Protein AF-0000000067828000 (afdb_homodimer)

Structure (mmCIF, N/CA/C/O backbone):
data_AF-0000000067828000-model_v1
#
loop_
_entity.id
_entity.type
_entity.pdbx_description
1 polymer 'Slr1383 protein'
#
loop_
_atom_site.group_PDB
_atom_site.id
_atom_site.type_symbol
_atom_site.label_atom_id
_atom_site.label_alt_id
_atom_site.label_comp_id
_atom_site.label_asym_id
_atom_site.label_entity_id
_atom_site.label_seq_id
_atom_site.pdbx_PDB_ins_code
_atom_site.Cartn_x
_atom_site.Cartn_y
_atom_site.Cartn_z
_atom_site.occupancy
_atom_site.B_iso_or_equiv
_atom_site.auth_seq_id
_atom_site.auth_comp_id
_atom_site.auth_asym_id
_atom_site.auth_atom_id
_atom_site.pdbx_PDB_model_num
ATOM 1 N N . MET A 1 1 ? -19.391 -8.352 -12.75 1 83.75 1 MET A N 1
ATOM 2 C CA . MET A 1 1 ? -18.266 -9.273 -12.727 1 83.75 1 MET A CA 1
ATOM 3 C C . MET A 1 1 ? -17.312 -8.945 -11.57 1 83.75 1 MET A C 1
ATOM 5 O O . MET A 1 1 ? -17.172 -7.785 -11.195 1 83.75 1 MET A O 1
ATOM 9 N N . LYS A 1 2 ? -16.719 -9.977 -10.867 1 94 2 LYS A N 1
ATOM 10 C CA . LYS A 1 2 ? -15.805 -9.758 -9.75 1 94 2 LYS A CA 1
ATOM 11 C C . LYS A 1 2 ? -14.484 -9.18 -10.234 1 94 2 LYS A C 1
ATOM 13 O O . LYS A 1 2 ? -14.008 -9.531 -11.312 1 94 2 LYS A O 1
ATOM 18 N N . SER A 1 3 ? -13.914 -8.336 -9.43 1 97.44 3 SER A N 1
ATOM 19 C CA . SER A 1 3 ? -12.539 -7.922 -9.703 1 97.44 3 SER A CA 1
ATOM 20 C C . SER A 1 3 ? -11.57 -9.086 -9.562 1 97.44 3 SER A C 1
ATOM 22 O O . SER A 1 3 ? -11.844 -10.039 -8.828 1 97.44 3 SER A O 1
ATOM 24 N N . THR A 1 4 ? -10.516 -9.008 -10.32 1 98.75 4 THR A N 1
ATOM 25 C CA . THR A 1 4 ? -9.562 -10.117 -10.367 1 98.75 4 THR A CA 1
ATOM 26 C C . THR A 1 4 ? -8.32 -9.789 -9.539 1 98.75 4 THR A C 1
ATOM 28 O O . THR A 1 4 ? -7.891 -8.641 -9.477 1 98.75 4 THR A O 1
ATOM 31 N N . VAL A 1 5 ? -7.797 -10.844 -8.883 1 98.88 5 VAL A N 1
ATOM 32 C CA . VAL A 1 5 ? -6.613 -10.664 -8.047 1 98.88 5 VAL A CA 1
ATOM 33 C C . VAL A 1 5 ? -5.555 -11.703 -8.422 1 98.88 5 VAL A C 1
ATOM 35 O O . VAL A 1 5 ? -5.836 -12.898 -8.453 1 98.88 5 VAL A O 1
ATOM 38 N N . TYR A 1 6 ? -4.352 -11.234 -8.797 1 98.94 6 TYR A N 1
ATOM 39 C CA . TYR A 1 6 ? -3.156 -12.07 -8.883 1 98.94 6 TYR A CA 1
ATOM 40 C C . TYR A 1 6 ? -2.541 -12.281 -7.504 1 98.94 6 TYR A C 1
ATOM 42 O O . TYR A 1 6 ? -2.066 -11.336 -6.871 1 98.94 6 TYR A O 1
ATOM 50 N N . ILE A 1 7 ? -2.518 -13.531 -7.039 1 98.94 7 ILE A N 1
ATOM 51 C CA . ILE A 1 7 ? -1.959 -13.859 -5.73 1 98.94 7 ILE A CA 1
ATOM 52 C C . ILE A 1 7 ? -0.465 -14.141 -5.863 1 98.94 7 ILE A C 1
ATOM 54 O O . ILE A 1 7 ? -0.069 -15.172 -6.418 1 98.94 7 ILE A O 1
ATOM 58 N N . GLU A 1 8 ? 0.346 -13.297 -5.352 1 98.81 8 GLU A N 1
ATOM 59 C CA . GLU A 1 8 ? 1.797 -13.445 -5.414 1 98.81 8 GLU A CA 1
ATOM 60 C C . GLU A 1 8 ? 2.316 -14.297 -4.262 1 98.81 8 GLU A C 1
ATOM 62 O O . GLU A 1 8 ? 1.662 -14.414 -3.225 1 98.81 8 GLU A O 1
ATOM 67 N N . THR A 1 9 ? 3.471 -14.844 -4.383 1 98.75 9 THR A N 1
ATOM 68 C CA . THR A 1 9 ? 4 -15.914 -3.549 1 98.75 9 THR A CA 1
ATOM 69 C C . THR A 1 9 ? 4.129 -15.461 -2.098 1 98.75 9 THR A C 1
ATOM 71 O O . THR A 1 9 ? 3.932 -16.25 -1.173 1 98.75 9 THR A O 1
ATOM 74 N N . SER A 1 10 ? 4.457 -14.219 -1.884 1 98.62 10 SER A N 1
ATOM 75 C CA . SER A 1 10 ? 4.672 -13.75 -0.519 1 98.62 10 SER A CA 1
ATOM 76 C C . SER A 1 10 ? 3.412 -13.906 0.326 1 98.62 10 SER A C 1
ATOM 78 O O . SER A 1 10 ? 3.49 -14.211 1.519 1 98.62 10 SER A O 1
ATOM 80 N N . VAL A 1 11 ? 2.244 -13.68 -0.226 1 98.88 11 VAL A N 1
ATOM 81 C CA . VAL A 1 11 ? 0.983 -13.828 0.491 1 98.88 11 VAL A CA 1
ATOM 82 C C . VAL A 1 11 ? 0.807 -15.281 0.922 1 98.88 11 VAL A C 1
ATOM 84 O O . VAL A 1 11 ? 0.486 -15.562 2.08 1 98.88 11 VAL A O 1
ATOM 87 N N . ILE A 1 12 ? 1.07 -16.234 0.023 1 98.88 12 ILE A N 1
ATOM 88 C CA . ILE A 1 12 ? 0.945 -17.656 0.279 1 98.88 12 ILE A CA 1
ATOM 89 C C . ILE A 1 12 ? 1.956 -18.078 1.342 1 98.88 12 ILE A C 1
ATOM 91 O O . ILE A 1 12 ? 1.649 -18.906 2.205 1 98.88 12 ILE A O 1
ATOM 95 N N . SER A 1 13 ? 3.178 -17.531 1.268 1 98.69 13 SER A N 1
ATOM 96 C CA . SER A 1 13 ? 4.215 -17.844 2.242 1 98.69 13 SER A CA 1
ATOM 97 C C . SER A 1 13 ? 3.785 -17.469 3.654 1 98.69 13 SER A C 1
ATOM 99 O O . SER A 1 13 ? 4.023 -18.203 4.605 1 98.69 13 SER A O 1
ATOM 101 N N . TYR A 1 14 ? 3.168 -16.312 3.797 1 98.81 14 TYR A N 1
ATOM 102 C CA . TYR A 1 14 ? 2.713 -15.906 5.121 1 98.81 14 TYR A CA 1
ATOM 103 C C . TYR A 1 14 ? 1.56 -16.781 5.598 1 98.81 14 TYR A C 1
ATOM 105 O O . TYR A 1 14 ? 1.435 -17.047 6.793 1 98.81 14 TYR A O 1
ATOM 113 N N . LEU A 1 15 ? 0.671 -17.188 4.719 1 98.75 15 LEU A N 1
ATOM 114 C CA . LEU A 1 15 ? -0.443 -18.062 5.07 1 98.75 15 LEU A CA 1
ATOM 115 C C . LEU A 1 15 ? 0.061 -19.422 5.547 1 98.75 15 LEU A C 1
ATOM 117 O O . LEU A 1 15 ? -0.483 -19.984 6.492 1 98.75 15 LEU A O 1
ATOM 121 N N . ALA A 1 16 ? 1.111 -19.891 4.91 1 98.62 16 ALA A N 1
ATOM 122 C CA . ALA A 1 16 ? 1.57 -21.266 5.117 1 98.62 16 ALA A CA 1
ATOM 123 C C . ALA A 1 16 ? 2.578 -21.328 6.262 1 98.62 16 ALA A C 1
ATOM 125 O O . ALA A 1 16 ? 2.844 -22.406 6.797 1 98.62 16 ALA A O 1
ATOM 126 N N . ALA A 1 17 ? 3.188 -20.219 6.621 1 97.69 17 ALA A N 1
ATOM 127 C CA . ALA A 1 17 ? 4.297 -20.203 7.57 1 97.69 17 ALA A CA 1
ATOM 128 C C . ALA A 1 17 ? 3.814 -20.516 8.984 1 97.69 17 ALA A C 1
ATOM 130 O O . ALA A 1 17 ? 2.682 -20.188 9.344 1 97.69 17 ALA A O 1
ATOM 131 N N . ARG A 1 18 ? 4.691 -21.047 9.727 1 96.88 18 ARG A N 1
ATOM 132 C CA . ARG A 1 18 ? 4.441 -21.156 11.164 1 96.88 18 ARG A CA 1
ATOM 133 C C . ARG A 1 18 ? 4.375 -19.781 11.82 1 96.88 18 ARG A C 1
ATOM 135 O O . ARG A 1 18 ? 4.906 -18.797 11.281 1 96.88 18 ARG A O 1
ATOM 142 N N . PRO A 1 19 ? 3.668 -19.766 12.938 1 97.12 19 PRO A N 1
ATOM 143 C CA . PRO A 1 19 ? 3.594 -18.469 13.625 1 97.12 19 PRO A CA 1
ATOM 144 C C . PRO A 1 19 ? 4.969 -17.844 13.852 1 97.12 19 PRO A C 1
ATOM 146 O O . PRO A 1 19 ? 5.879 -18.516 14.352 1 97.12 19 PRO A O 1
ATOM 149 N N . SER A 1 20 ? 5.09 -16.672 13.477 1 97.94 20 SER A N 1
ATOM 150 C CA . SER A 1 20 ? 6.371 -15.969 13.57 1 97.94 20 SER A CA 1
ATOM 151 C C . SER A 1 20 ? 6.547 -15.305 14.93 1 97.94 20 SER A C 1
ATOM 153 O O . SER A 1 20 ? 5.574 -14.828 15.523 1 97.94 20 SER A O 1
ATOM 155 N N . ARG A 1 21 ? 7.836 -15.18 15.398 1 96.12 21 ARG A N 1
ATOM 156 C CA . ARG A 1 21 ? 8.172 -14.43 16.594 1 96.12 21 ARG A CA 1
ATOM 157 C C . ARG A 1 21 ? 8.492 -12.977 16.266 1 96.12 21 ARG A C 1
ATOM 159 O 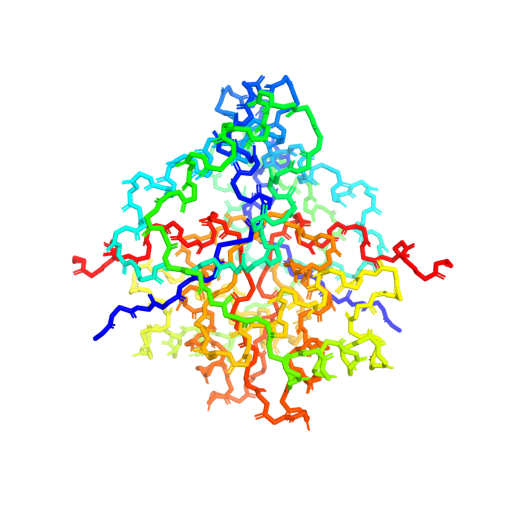O . ARG A 1 21 ? 8.578 -12.125 17.156 1 96.12 21 ARG A O 1
ATOM 166 N N . ASP A 1 22 ? 8.773 -12.703 14.969 1 97.94 22 ASP A N 1
ATOM 167 C CA . ASP A 1 22 ? 8.93 -11.336 14.484 1 97.94 22 ASP A CA 1
ATOM 168 C C . ASP A 1 22 ? 7.578 -10.633 14.391 1 97.94 22 ASP A C 1
ATOM 170 O O . ASP A 1 22 ? 6.691 -11.078 13.656 1 97.94 22 ASP A O 1
ATOM 174 N N . VAL A 1 23 ? 7.395 -9.547 15.062 1 98 23 VAL A N 1
ATOM 175 C CA . VAL A 1 23 ? 6.082 -8.938 15.25 1 98 23 VAL A CA 1
ATOM 176 C C . VAL A 1 23 ? 5.551 -8.438 13.906 1 98 23 VAL A C 1
ATOM 178 O O . VAL A 1 23 ? 4.34 -8.461 13.672 1 98 23 VAL A O 1
ATOM 181 N N . VAL A 1 24 ? 6.426 -7.969 13.031 1 98.5 24 VAL A N 1
ATOM 182 C CA . VAL A 1 24 ? 6 -7.508 11.719 1 98.5 24 VAL A CA 1
ATOM 183 C C . VAL A 1 24 ? 5.512 -8.695 10.891 1 98.5 24 VAL A C 1
ATOM 185 O O . VAL A 1 24 ? 4.422 -8.656 10.312 1 98.5 24 VAL A O 1
ATOM 188 N N . ALA A 1 25 ? 6.289 -9.734 10.859 1 98.5 25 ALA A N 1
ATOM 189 C CA . ALA A 1 25 ? 5.902 -10.945 10.141 1 98.5 25 ALA A CA 1
ATOM 190 C C . ALA A 1 25 ? 4.609 -11.531 10.703 1 98.5 25 ALA A C 1
ATOM 192 O O . ALA A 1 25 ? 3.738 -11.969 9.953 1 98.5 25 ALA A O 1
ATOM 193 N N . ALA A 1 26 ? 4.512 -11.531 12.016 1 98.69 26 ALA A N 1
ATOM 194 C CA . ALA A 1 26 ? 3.299 -12.023 12.656 1 98.69 26 ALA A CA 1
ATOM 195 C C . ALA A 1 26 ? 2.088 -11.18 12.266 1 98.69 26 ALA A C 1
ATOM 197 O O . ALA A 1 26 ? 0.992 -11.711 12.07 1 98.69 26 ALA A O 1
ATOM 198 N N . GLY A 1 27 ? 2.295 -9.883 12.219 1 98.75 27 GLY A N 1
ATOM 199 C CA . GLY A 1 27 ? 1.236 -9.008 11.742 1 98.75 27 GLY A CA 1
ATOM 200 C C . GLY A 1 27 ? 0.82 -9.297 10.312 1 98.75 27 GLY A C 1
ATOM 201 O O . GLY A 1 27 ? -0.373 -9.344 10.008 1 98.75 27 GLY A O 1
ATOM 202 N N . HIS A 1 28 ? 1.757 -9.539 9.422 1 98.88 28 HIS A N 1
ATOM 203 C CA . HIS A 1 28 ? 1.471 -9.898 8.031 1 98.88 28 HIS A CA 1
ATOM 204 C C . HIS A 1 28 ? 0.689 -11.203 7.949 1 98.88 28 HIS A C 1
ATOM 206 O O . HIS A 1 28 ? -0.233 -11.328 7.141 1 98.88 28 HIS A O 1
ATOM 212 N N . GLN A 1 29 ? 1.144 -12.172 8.75 1 98.88 29 GLN A N 1
ATOM 213 C CA . GLN A 1 29 ? 0.437 -13.445 8.781 1 98.88 29 GLN A CA 1
ATOM 214 C C . GLN A 1 29 ? -1.025 -13.258 9.172 1 98.88 29 GLN A C 1
ATOM 216 O O . GLN A 1 29 ? -1.925 -13.773 8.5 1 98.88 29 GLN A O 1
ATOM 221 N N . GLN A 1 30 ? -1.262 -12.469 10.227 1 98.69 30 GLN A N 1
ATOM 222 C CA . GLN A 1 30 ? -2.619 -12.258 10.711 1 98.69 30 GLN A CA 1
ATOM 223 C C . GLN A 1 30 ? -3.479 -11.562 9.664 1 98.69 30 GLN A C 1
ATOM 225 O O . GLN A 1 30 ? -4.621 -11.953 9.43 1 98.69 30 GLN A O 1
ATOM 230 N N . VAL A 1 31 ? -2.93 -10.523 9.062 1 98.75 31 VAL A N 1
ATOM 231 C CA . VAL A 1 31 ? -3.674 -9.781 8.055 1 98.75 31 VAL A CA 1
ATOM 232 C C . VAL A 1 31 ? -3.949 -10.672 6.852 1 98.75 31 VAL A C 1
ATOM 234 O O . VAL A 1 31 ? -5.035 -10.625 6.266 1 98.75 31 VAL A O 1
ATOM 237 N N . SER A 1 32 ? -2.963 -11.5 6.438 1 98.88 32 SER A N 1
ATOM 238 C CA . SER A 1 32 ? -3.152 -12.422 5.324 1 98.88 32 SER A CA 1
ATOM 239 C C . SER A 1 32 ? -4.277 -13.414 5.613 1 98.88 32 SER A C 1
ATOM 241 O O . SER A 1 32 ? -5.125 -13.664 4.754 1 98.88 32 SER A O 1
ATOM 243 N N . TYR A 1 33 ? -4.316 -13.891 6.824 1 98.62 33 TYR A N 1
ATOM 244 C CA . TYR A 1 33 ? -5.379 -14.812 7.211 1 98.62 33 TYR A CA 1
ATOM 245 C C . TYR A 1 33 ? -6.738 -14.125 7.168 1 98.62 33 TYR A C 1
ATOM 247 O O . TYR A 1 33 ? -7.711 -14.695 6.668 1 98.62 33 TYR A O 1
ATOM 255 N N . GLU A 1 34 ? -6.766 -12.961 7.707 1 98.38 34 GLU A N 1
ATOM 256 C CA . GLU A 1 34 ? -8.023 -12.219 7.727 1 98.38 34 GLU A CA 1
ATOM 257 C C . GLU A 1 34 ? -8.539 -11.969 6.312 1 98.38 34 GLU A C 1
ATOM 259 O O . GLU A 1 34 ? -9.719 -12.195 6.027 1 98.38 34 GLU A O 1
ATOM 264 N N . TRP A 1 35 ? -7.691 -11.516 5.461 1 98.69 35 TRP A N 1
ATOM 265 C CA . TRP A 1 35 ? -8.094 -11.258 4.082 1 98.69 35 TRP A CA 1
ATOM 266 C C . TRP A 1 35 ? -8.57 -12.531 3.4 1 98.69 35 TRP A C 1
ATOM 268 O O . TRP A 1 35 ? -9.594 -12.539 2.713 1 98.69 35 TRP A O 1
ATOM 278 N N . TRP A 1 36 ? -7.836 -13.602 3.602 1 98.62 36 TRP A N 1
ATOM 279 C CA . TRP A 1 36 ? -8.156 -14.883 2.984 1 98.62 36 TRP A CA 1
ATOM 280 C C . TRP A 1 36 ? -9.523 -15.383 3.451 1 98.62 36 TRP A C 1
ATOM 282 O O . TRP A 1 36 ? -10.289 -15.93 2.662 1 98.62 36 TRP A O 1
ATOM 292 N N . ASP A 1 37 ? -9.828 -15.117 4.617 1 97.69 37 ASP A N 1
ATOM 293 C CA . ASP A 1 37 ? -11.039 -15.648 5.227 1 97.69 37 ASP A CA 1
ATOM 294 C C . ASP A 1 37 ? -12.25 -14.781 4.875 1 97.69 37 ASP A C 1
ATOM 296 O O . ASP A 1 37 ? -13.344 -15.297 4.625 1 97.69 3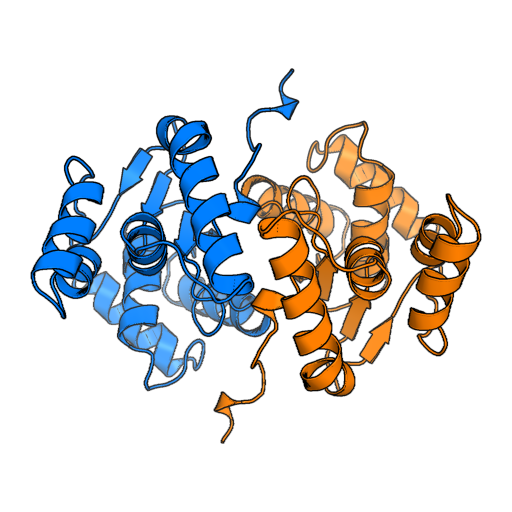7 ASP A O 1
ATOM 300 N N . THR A 1 38 ? -12.047 -13.469 4.785 1 97.06 38 THR A N 1
ATOM 301 C CA . THR A 1 38 ? -13.219 -12.602 4.75 1 97.06 38 THR A CA 1
ATOM 302 C C . THR A 1 38 ? -13.375 -11.969 3.371 1 97.06 38 THR A C 1
ATOM 304 O O . THR A 1 38 ? -14.469 -11.516 3.014 1 97.06 38 THR A O 1
ATOM 307 N N . GLU A 1 39 ? -12.25 -11.914 2.58 1 97.5 39 GLU A N 1
ATOM 308 C CA . GLU A 1 39 ? -12.305 -11.086 1.381 1 97.5 39 GLU A CA 1
ATOM 309 C C . GLU A 1 39 ? -12.164 -11.93 0.117 1 97.5 39 GLU A C 1
ATOM 311 O O . GLU A 1 39 ? -12.742 -11.602 -0.921 1 97.5 39 GLU A O 1
ATOM 316 N N . ARG A 1 40 ? -11.438 -13.023 0.16 1 97.38 40 ARG A N 1
ATOM 317 C CA . ARG A 1 40 ? -10.984 -13.719 -1.04 1 97.38 40 ARG A CA 1
ATOM 318 C C . ARG A 1 40 ? -12.156 -14.078 -1.943 1 97.38 40 ARG A C 1
ATOM 320 O O . ARG A 1 40 ? -12.023 -14.086 -3.168 1 97.38 40 ARG A O 1
ATOM 327 N N . THR A 1 41 ? -13.367 -14.383 -1.405 1 96.44 41 THR A N 1
ATOM 328 C CA . THR A 1 41 ? -14.508 -14.867 -2.182 1 96.44 41 THR A CA 1
ATOM 329 C C . THR A 1 41 ? -15.156 -13.719 -2.953 1 96.44 41 THR A C 1
ATOM 331 O O . THR A 1 41 ? -15.969 -13.953 -3.85 1 96.44 41 THR A O 1
ATOM 334 N N . LYS A 1 42 ? -14.789 -12.508 -2.598 1 96.81 42 LYS A N 1
ATOM 335 C CA . LYS A 1 42 ? -15.32 -11.328 -3.275 1 96.81 42 LYS A CA 1
ATOM 336 C C . LYS A 1 42 ? -14.57 -11.055 -4.574 1 96.81 42 LYS A C 1
ATOM 338 O O . LYS A 1 42 ? -14.961 -10.18 -5.348 1 96.81 42 LYS A O 1
ATOM 343 N N . PHE A 1 43 ? -13.531 -11.852 -4.82 1 98.19 43 PHE A N 1
ATOM 344 C CA . PHE A 1 43 ? -12.672 -11.664 -5.984 1 98.19 43 PHE A CA 1
ATOM 345 C C . PHE A 1 43 ? -12.523 -12.961 -6.762 1 98.19 43 PHE A C 1
ATOM 347 O O . PHE A 1 43 ? -12.773 -14.047 -6.23 1 98.19 43 PHE A O 1
ATOM 354 N N . SER A 1 44 ? -12.219 -12.852 -8.016 1 98.69 44 SER A N 1
ATOM 355 C CA . SER A 1 44 ? -11.688 -13.984 -8.773 1 98.69 44 SER A CA 1
ATOM 356 C C . SER A 1 44 ? -10.172 -14.062 -8.664 1 98.69 44 SER A C 1
ATOM 358 O O . SER A 1 44 ? -9.461 -13.164 -9.117 1 98.69 44 SER A O 1
ATOM 360 N N . LEU A 1 45 ? -9.711 -15.125 -8.133 1 98.81 45 LEU A N 1
ATOM 361 C CA . LEU A 1 45 ? -8.289 -15.258 -7.848 1 98.81 45 LEU A CA 1
ATOM 362 C C . LEU A 1 45 ? -7.574 -15.977 -8.984 1 98.81 45 LEU A C 1
ATOM 364 O O . LEU A 1 45 ? -8.125 -16.906 -9.578 1 98.81 45 LEU A O 1
ATOM 368 N N . TYR A 1 46 ? -6.355 -15.531 -9.18 1 98.94 46 TYR A N 1
ATOM 369 C CA . TYR A 1 46 ? -5.465 -16.188 -10.133 1 98.94 46 TYR A CA 1
ATOM 370 C C . TYR A 1 46 ? -4.059 -16.312 -9.562 1 98.94 46 TYR A C 1
ATOM 372 O O . TYR A 1 46 ? -3.635 -15.492 -8.742 1 98.94 46 TYR A O 1
ATOM 380 N N . THR A 1 47 ? -3.414 -17.344 -9.914 1 98.75 47 THR A N 1
ATOM 381 C CA . THR A 1 47 ? -1.982 -17.516 -9.695 1 98.75 47 THR A CA 1
ATOM 382 C C . THR A 1 47 ? -1.268 -17.828 -11.008 1 98.75 47 THR A C 1
ATOM 384 O O . THR A 1 47 ? -1.844 -17.672 -12.086 1 98.75 47 THR A O 1
ATOM 387 N N . SER A 1 48 ? 0.033 -18.047 -10.961 1 98.75 48 SER A N 1
ATOM 388 C CA . SER A 1 48 ? 0.78 -18.297 -12.188 1 98.75 48 SER A CA 1
ATOM 389 C C . SER A 1 48 ? 1.754 -19.469 -12.008 1 98.75 48 SER A C 1
ATOM 391 O O . SER A 1 48 ? 1.994 -19.906 -10.883 1 98.75 48 SER A O 1
ATOM 393 N N . THR A 1 49 ? 2.316 -19.891 -13.133 1 97.81 49 THR A N 1
ATOM 394 C CA . THR A 1 49 ? 3.332 -20.938 -13.078 1 97.81 49 THR A CA 1
ATOM 395 C C . THR A 1 49 ? 4.547 -20.484 -12.281 1 97.81 49 THR A C 1
ATOM 397 O O . THR A 1 49 ? 5.199 -21.281 -11.617 1 97.81 49 THR A O 1
ATOM 400 N N . LEU A 1 50 ? 4.82 -19.203 -12.359 1 98.56 50 LEU A N 1
ATOM 401 C CA . LEU A 1 50 ? 5.93 -18.641 -11.602 1 98.56 50 LEU A CA 1
ATOM 402 C C . LEU A 1 50 ? 5.684 -18.781 -10.102 1 98.56 50 LEU A C 1
ATOM 404 O O . LEU A 1 50 ? 6.578 -19.188 -9.352 1 98.56 50 LEU A O 1
ATOM 408 N N . VAL A 1 51 ? 4.469 -18.484 -9.633 1 98.88 51 VAL A N 1
ATOM 409 C CA . VAL A 1 51 ? 4.117 -18.594 -8.219 1 98.88 51 VAL A CA 1
ATOM 410 C C . VAL A 1 51 ? 4.207 -20.047 -7.762 1 98.88 51 VAL A C 1
ATOM 412 O O . VAL A 1 51 ? 4.742 -20.328 -6.688 1 98.88 51 VAL A O 1
ATOM 415 N N . LEU A 1 52 ? 3.709 -20.969 -8.586 1 98.56 52 LEU A N 1
ATOM 416 C CA . LEU A 1 52 ? 3.783 -22.391 -8.25 1 98.56 52 LEU A CA 1
ATOM 417 C C . LEU A 1 52 ? 5.234 -22.828 -8.109 1 98.56 52 LEU A C 1
ATOM 419 O O . LEU A 1 52 ? 5.574 -23.562 -7.168 1 98.56 52 LEU A O 1
ATOM 423 N N . ARG A 1 53 ? 6.055 -22.375 -9.023 1 98.06 53 ARG A N 1
ATOM 424 C CA . ARG A 1 53 ? 7.473 -22.719 -8.969 1 98.06 53 ARG A CA 1
ATOM 425 C C . ARG A 1 53 ? 8.117 -22.172 -7.703 1 98.06 53 ARG A C 1
ATOM 427 O O . ARG A 1 53 ? 8.844 -22.891 -7.012 1 98.06 53 ARG A O 1
ATOM 434 N N . GLU A 1 54 ? 7.895 -20.906 -7.41 1 98.56 54 GLU A N 1
ATOM 435 C CA . GLU A 1 54 ? 8.445 -20.297 -6.203 1 98.56 54 GLU A CA 1
ATOM 436 C C . GLU A 1 54 ? 7.934 -21 -4.949 1 98.56 54 GLU A C 1
ATOM 438 O O . GLU A 1 54 ? 8.703 -21.25 -4.016 1 98.56 54 GLU A O 1
ATOM 443 N N . ALA A 1 55 ? 6.66 -21.344 -4.953 1 98.44 55 ALA A N 1
ATOM 444 C CA . ALA A 1 55 ? 6.027 -21.984 -3.801 1 98.44 55 ALA A CA 1
ATOM 445 C C . ALA A 1 55 ? 6.578 -23.391 -3.574 1 98.44 55 ALA A C 1
ATOM 447 O O . ALA A 1 55 ? 6.535 -23.906 -2.455 1 98.44 55 ALA A O 1
ATOM 448 N N . SER A 1 56 ? 7.09 -23.984 -4.586 1 98.19 56 SER A N 1
ATOM 449 C CA . SER A 1 56 ? 7.57 -25.375 -4.523 1 98.19 56 SER A CA 1
ATOM 450 C C . SER A 1 56 ? 9.016 -25.422 -4.055 1 98.19 56 SER A C 1
ATOM 452 O O . SER A 1 56 ? 9.562 -26.516 -3.838 1 98.19 56 SER A O 1
ATOM 454 N N . SER A 1 57 ? 9.609 -24.266 -3.861 1 97.06 57 SER A N 1
ATOM 455 C CA . SER A 1 57 ? 11.031 -24.219 -3.512 1 97.06 57 SER A CA 1
ATOM 456 C C . SER A 1 57 ? 11.227 -24.312 -2.004 1 97.06 57 SER A C 1
ATOM 458 O O . SER A 1 57 ? 10.312 -24.031 -1.229 1 97.06 57 SER A O 1
ATOM 460 N N . GLY A 1 58 ? 12.461 -24.75 -1.585 1 95.88 58 GLY A N 1
ATOM 461 C CA . GLY A 1 58 ? 12.82 -24.781 -0.177 1 95.88 58 GLY A CA 1
ATOM 462 C C . GLY A 1 58 ? 12.461 -26.078 0.511 1 95.88 58 GLY A C 1
ATOM 463 O O . GLY A 1 58 ? 12.516 -27.156 -0.102 1 95.88 58 GLY A O 1
ATOM 464 N N . ASN A 1 59 ? 12.211 -25.984 1.811 1 96.25 59 ASN A N 1
ATOM 465 C CA . ASN A 1 59 ? 11.852 -27.141 2.625 1 96.25 59 ASN A CA 1
ATOM 466 C C . ASN A 1 59 ? 10.602 -27.828 2.102 1 96.25 59 ASN A C 1
ATOM 468 O O . ASN A 1 59 ? 9.578 -27.188 1.867 1 96.25 59 ASN A O 1
ATOM 472 N N . PRO A 1 60 ? 10.664 -29.125 1.921 1 97.25 60 PRO A N 1
ATOM 473 C CA . PRO A 1 60 ? 9.547 -29.859 1.328 1 97.25 60 PRO A CA 1
ATOM 474 C C . PRO A 1 60 ? 8.242 -29.656 2.098 1 97.25 60 PRO A C 1
ATOM 476 O O . PRO A 1 60 ? 7.18 -29.516 1.488 1 97.25 60 PRO A O 1
ATOM 479 N N . GLU A 1 61 ? 8.328 -29.703 3.336 1 97.62 61 GLU A N 1
ATOM 480 C CA . GLU A 1 61 ? 7.125 -29.516 4.145 1 97.62 61 GLU A CA 1
ATOM 481 C C . GLU A 1 61 ? 6.535 -28.125 3.939 1 97.62 61 GLU A C 1
ATOM 483 O O . GLU A 1 61 ? 5.316 -27.969 3.809 1 97.62 61 GLU A O 1
ATOM 488 N N . ALA A 1 62 ? 7.422 -27.141 3.951 1 97.25 62 ALA A N 1
ATOM 489 C CA . ALA A 1 62 ? 6.988 -25.766 3.719 1 97.25 62 ALA A CA 1
ATOM 490 C C . ALA A 1 62 ? 6.43 -25.594 2.311 1 97.25 62 ALA A C 1
ATOM 492 O O . ALA A 1 62 ? 5.418 -24.922 2.115 1 97.25 62 ALA A O 1
ATOM 493 N N . ALA A 1 63 ? 7.09 -26.234 1.404 1 98.31 63 ALA A N 1
ATOM 494 C CA . ALA A 1 63 ? 6.641 -26.188 0.015 1 98.31 63 ALA A CA 1
ATOM 495 C C . ALA A 1 63 ? 5.262 -26.828 -0.14 1 98.31 63 ALA A C 1
ATOM 497 O O . ALA A 1 63 ? 4.383 -26.266 -0.799 1 98.31 63 ALA A O 1
ATOM 498 N N . SER A 1 64 ? 5.082 -27.969 0.476 1 98.44 64 SER A N 1
ATOM 499 C CA . SER A 1 64 ? 3.797 -28.656 0.42 1 98.44 64 SER A CA 1
ATOM 500 C C . SER A 1 64 ? 2.688 -27.797 1.024 1 98.44 64 SER A C 1
ATOM 502 O O . SER A 1 64 ? 1.584 -27.734 0.481 1 98.44 64 SER A O 1
ATOM 504 N N . ALA A 1 65 ? 2.986 -27.141 2.104 1 98.38 65 ALA A N 1
ATOM 505 C CA . ALA A 1 65 ? 2.016 -26.281 2.768 1 98.38 65 ALA A CA 1
ATOM 506 C C . ALA A 1 65 ? 1.617 -25.109 1.869 1 98.38 65 ALA A C 1
ATOM 508 O O . ALA A 1 65 ? 0.435 -24.781 1.765 1 98.38 65 ALA A O 1
ATOM 509 N N . ARG A 1 66 ? 2.641 -24.484 1.228 1 98.81 66 ARG A N 1
ATOM 510 C CA . ARG A 1 66 ? 2.344 -23.391 0.316 1 98.81 66 ARG A CA 1
ATOM 511 C C . ARG A 1 66 ? 1.477 -23.859 -0.847 1 98.81 66 ARG A C 1
ATOM 513 O O . ARG A 1 66 ? 0.494 -23.203 -1.199 1 98.81 66 ARG A O 1
ATOM 520 N N . LEU A 1 67 ? 1.799 -24.969 -1.42 1 98.75 67 LEU A N 1
ATOM 521 C CA . LEU A 1 67 ? 1.087 -25.484 -2.588 1 98.75 67 LEU A CA 1
ATOM 522 C C . LEU A 1 67 ? -0.347 -25.859 -2.229 1 98.75 67 LEU A C 1
ATOM 524 O O . LEU A 1 67 ? -1.253 -25.719 -3.055 1 98.75 67 LEU A O 1
ATOM 528 N N . GLU A 1 68 ? -0.609 -26.25 -1.02 1 98.56 68 GLU A N 1
ATOM 529 C CA . GLU A 1 68 ? -1.961 -26.562 -0.562 1 98.56 68 GLU A CA 1
ATOM 530 C C . GLU A 1 68 ? -2.852 -25.328 -0.605 1 98.56 68 GLU A C 1
ATOM 532 O O . GLU A 1 68 ? -4.027 -25.406 -0.968 1 98.56 68 GLU A O 1
ATOM 537 N N . TRP A 1 69 ? -2.307 -24.203 -0.279 1 98.56 69 TRP A N 1
ATOM 538 C CA . TRP A 1 69 ? -3.066 -22.953 -0.268 1 98.56 69 TRP A CA 1
ATOM 539 C C . TRP A 1 69 ? -3.398 -22.516 -1.688 1 98.56 69 TRP A C 1
ATOM 541 O O . TRP A 1 69 ? -4.305 -21.703 -1.895 1 98.56 69 TRP A O 1
ATOM 551 N N . LEU A 1 70 ? -2.643 -22.984 -2.631 1 98.69 70 LEU A N 1
ATOM 552 C CA . LEU A 1 70 ? -2.816 -22.547 -4.016 1 98.69 70 LEU A CA 1
ATOM 553 C C . LEU A 1 70 ? -3.773 -23.484 -4.754 1 98.69 70 LEU A C 1
ATOM 555 O O . LEU A 1 70 ? -4.172 -23.188 -5.887 1 98.69 70 LEU A O 1
ATOM 559 N N . GLN A 1 71 ? -4.141 -24.547 -4.09 1 97.94 71 GLN A N 1
ATOM 560 C CA . GLN A 1 71 ? -5.008 -25.531 -4.734 1 97.94 71 GLN A CA 1
ATOM 561 C C . GLN A 1 71 ? -6.332 -24.906 -5.152 1 97.94 71 GLN A C 1
ATOM 563 O O . GLN A 1 71 ? -6.961 -24.188 -4.371 1 97.94 71 GLN A O 1
ATOM 568 N N . GLY A 1 72 ? -6.754 -25.172 -6.32 1 97.62 72 GLY A N 1
ATOM 569 C CA . GLY A 1 72 ? -8.047 -24.703 -6.801 1 97.62 72 GLY A CA 1
ATOM 570 C C . GLY A 1 72 ? -7.996 -23.328 -7.426 1 97.62 72 GLY A C 1
ATOM 571 O O . GLY A 1 72 ? -8.969 -22.875 -8.039 1 97.62 72 GLY A O 1
ATOM 572 N N . ILE A 1 73 ? -6.918 -22.609 -7.254 1 98.75 73 ILE A N 1
ATOM 573 C CA . ILE A 1 73 ? -6.773 -21.297 -7.875 1 98.75 73 ILE A CA 1
ATOM 574 C C . ILE A 1 73 ? -6.293 -21.453 -9.312 1 98.75 73 ILE A C 1
ATOM 576 O O . ILE A 1 73 ? -5.285 -22.109 -9.57 1 98.75 73 ILE A O 1
ATOM 580 N N . PRO A 1 74 ? -7.074 -20.875 -10.266 1 98.81 74 PRO A N 1
ATOM 581 C CA . PRO A 1 74 ? -6.648 -21 -11.664 1 98.81 74 PRO A CA 1
ATOM 582 C C . PRO A 1 74 ? -5.238 -20.453 -11.891 1 98.81 74 PRO A C 1
ATOM 584 O O . PRO A 1 74 ? -4.867 -19.422 -11.328 1 98.81 74 PRO A O 1
ATOM 587 N N . VAL A 1 75 ? -4.473 -21.203 -12.734 1 98.81 75 VAL A N 1
ATOM 588 C CA . VAL A 1 75 ? -3.092 -20.844 -13.047 1 98.81 75 VAL A CA 1
ATOM 589 C C . VAL A 1 75 ? -3.025 -20.188 -14.43 1 98.81 75 VAL A C 1
ATOM 591 O O . VAL A 1 75 ? -3.404 -20.797 -15.43 1 98.81 75 VAL A O 1
ATOM 594 N N . ILE A 1 76 ? -2.549 -19 -14.438 1 98.5 76 ILE A N 1
ATOM 595 C CA . ILE A 1 76 ? -2.422 -18.328 -15.727 1 98.5 76 ILE A CA 1
ATOM 596 C C . ILE A 1 76 ? -1.011 -18.516 -16.281 1 98.5 76 ILE A C 1
ATOM 598 O O . ILE A 1 76 ? -0.057 -18.688 -15.508 1 98.5 76 ILE A O 1
ATOM 602 N N . ALA A 1 77 ? -0.849 -18.453 -17.594 1 96.69 77 ALA A N 1
ATOM 603 C CA . ALA A 1 77 ? 0.414 -18.75 -18.266 1 96.69 77 ALA A CA 1
ATOM 604 C C . ALA A 1 77 ? 1.307 -17.516 -18.328 1 96.69 77 ALA A C 1
ATOM 606 O O . ALA A 1 77 ? 0.812 -16.391 -18.406 1 96.69 77 ALA A O 1
ATOM 607 N N . ILE A 1 78 ? 2.551 -17.734 -18.266 1 98.19 78 ILE A N 1
ATOM 608 C CA . ILE A 1 78 ? 3.531 -16.703 -18.594 1 98.19 78 ILE A CA 1
ATOM 609 C C . ILE A 1 78 ? 3.795 -16.688 -20.094 1 98.19 78 ILE A C 1
ATOM 611 O O . ILE A 1 78 ? 4.418 -17.609 -20.625 1 98.19 78 ILE A O 1
ATOM 615 N N . THR A 1 79 ? 3.355 -15.711 -20.75 1 98.19 79 THR A N 1
ATOM 616 C CA . THR A 1 79 ? 3.463 -15.633 -22.203 1 98.19 79 THR A CA 1
ATOM 617 C C . THR A 1 79 ? 4.754 -14.93 -22.609 1 98.19 79 THR A C 1
ATOM 619 O O . THR A 1 79 ? 5.441 -14.344 -21.781 1 98.19 79 THR A O 1
ATOM 622 N N . GLN A 1 80 ? 5.039 -14.984 -23.891 1 98.31 80 GLN A N 1
ATOM 623 C CA . GLN A 1 80 ? 6.191 -14.266 -24.422 1 98.31 80 GLN A CA 1
ATOM 624 C C . GLN A 1 80 ? 6.02 -12.758 -24.281 1 98.31 80 GLN A C 1
ATOM 626 O O . GLN A 1 80 ? 6.992 -12.039 -24.031 1 98.31 80 GLN A O 1
ATOM 631 N N . GLU A 1 81 ? 4.844 -12.336 -24.422 1 98.06 81 GLU A N 1
ATOM 632 C CA . GLU A 1 81 ? 4.551 -10.914 -24.281 1 98.06 81 GLU A CA 1
ATOM 633 C C . GLU A 1 81 ? 4.777 -10.445 -22.844 1 98.06 81 GLU A C 1
ATOM 635 O O . GLU A 1 81 ? 5.312 -9.359 -22.609 1 98.06 81 GLU A O 1
ATOM 640 N N . ALA A 1 82 ? 4.359 -11.281 -21.891 1 98.5 82 ALA A N 1
ATOM 641 C CA . ALA A 1 82 ? 4.605 -10.961 -20.484 1 98.5 82 ALA A CA 1
ATOM 642 C C . ALA A 1 82 ? 6.098 -10.898 -20.188 1 98.5 82 ALA A C 1
ATOM 644 O O . ALA A 1 82 ? 6.555 -10.031 -19.438 1 98.5 82 ALA A O 1
ATOM 645 N N . GLU A 1 83 ? 6.82 -11.805 -20.766 1 98.62 83 GLU A N 1
ATOM 646 C CA . GLU A 1 83 ? 8.273 -11.805 -20.594 1 98.62 83 GLU A CA 1
ATOM 647 C C . GLU A 1 83 ? 8.891 -10.539 -21.188 1 98.62 83 GLU A C 1
ATOM 649 O O . GLU A 1 83 ? 9.797 -9.953 -20.594 1 98.62 83 GLU A O 1
ATOM 654 N N . ALA A 1 84 ? 8.438 -10.164 -22.344 1 98.62 84 ALA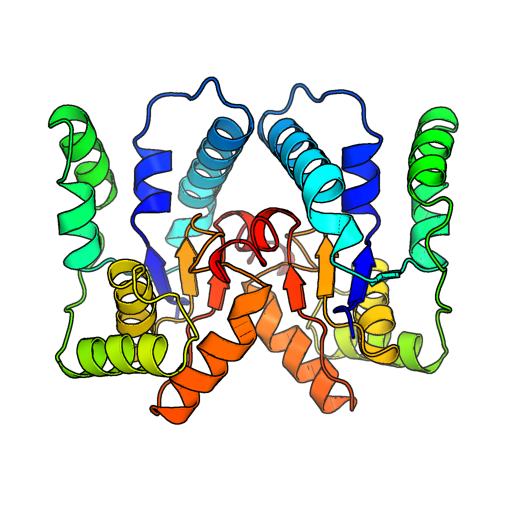 A N 1
ATOM 655 C CA . ALA A 1 84 ? 8.93 -8.945 -22.969 1 98.62 84 ALA A CA 1
ATOM 656 C C . ALA A 1 84 ? 8.633 -7.723 -22.109 1 98.62 84 ALA A C 1
ATOM 658 O O . ALA A 1 84 ? 9.484 -6.844 -21.953 1 98.62 84 ALA A O 1
ATOM 659 N N . LEU A 1 85 ? 7.43 -7.695 -21.625 1 98.62 85 LEU A N 1
ATOM 660 C CA . LEU A 1 85 ? 7.062 -6.602 -20.734 1 98.62 85 LEU A CA 1
ATOM 661 C C . LEU A 1 85 ? 7.93 -6.609 -19.469 1 98.62 85 LEU A C 1
ATOM 663 O O . LEU A 1 85 ? 8.352 -5.555 -19 1 98.62 85 LEU A O 1
ATOM 667 N N . SER A 1 86 ? 8.172 -7.754 -18.938 1 98.75 86 SER A N 1
ATOM 668 C CA . SER A 1 86 ? 9.047 -7.891 -17.781 1 98.75 86 SER A CA 1
ATOM 669 C C . SER A 1 86 ? 10.422 -7.297 -18.047 1 98.75 86 SER A C 1
ATOM 671 O O . SER A 1 86 ? 10.961 -6.555 -17.234 1 98.75 86 SER A O 1
ATOM 673 N N . GLU A 1 87 ? 10.977 -7.598 -19.125 1 98.44 87 GLU A N 1
ATOM 674 C CA . GLU A 1 87 ? 12.281 -7.066 -19.531 1 98.44 87 GLU A CA 1
ATOM 675 C C . GLU A 1 87 ? 12.227 -5.547 -19.688 1 98.44 87 GLU A C 1
ATOM 677 O O . GLU A 1 87 ? 13.172 -4.848 -19.297 1 98.44 87 GLU A O 1
ATOM 682 N N . TYR A 1 88 ? 11.18 -5.094 -20.25 1 98.5 88 TYR A N 1
ATOM 683 C CA . TYR A 1 88 ? 11 -3.66 -20.453 1 98.5 88 TYR A CA 1
ATOM 684 C C . TYR A 1 88 ? 10.945 -2.92 -19.125 1 98.5 88 TYR A C 1
ATOM 686 O O . TYR A 1 88 ? 11.492 -1.823 -19 1 98.5 88 TYR A O 1
ATOM 694 N N . LEU A 1 89 ? 10.32 -3.479 -18.109 1 98.62 89 LEU A N 1
ATOM 695 C CA . LEU A 1 89 ? 10.25 -2.895 -16.766 1 98.62 89 LEU A CA 1
ATOM 696 C C . LEU A 1 89 ? 11.641 -2.717 -16.188 1 98.62 89 LEU A C 1
ATOM 698 O O . LEU A 1 89 ? 11.93 -1.701 -15.539 1 98.62 89 LEU A O 1
ATOM 702 N N . ILE A 1 90 ? 12.484 -3.652 -16.438 1 97.94 90 ILE A N 1
ATOM 703 C CA . ILE A 1 90 ? 13.852 -3.605 -15.93 1 97.94 90 ILE A CA 1
ATOM 704 C C . ILE A 1 90 ? 14.664 -2.58 -16.719 1 97.94 90 ILE A C 1
ATOM 706 O O . ILE A 1 90 ? 15.406 -1.785 -16.141 1 97.94 90 ILE A O 1
ATOM 710 N N . GLN A 1 91 ? 14.508 -2.594 -17.984 1 96.56 91 GLN A N 1
ATOM 711 C CA . GLN A 1 91 ? 15.227 -1.672 -18.859 1 96.56 91 GLN A CA 1
ATOM 712 C C . GLN A 1 91 ? 14.891 -0.222 -18.516 1 96.56 91 GLN A C 1
ATOM 714 O O . GLN A 1 91 ? 15.758 0.652 -18.594 1 96.56 91 GLN A O 1
ATOM 719 N N . ARG A 1 92 ? 13.633 0.076 -18.156 1 95.94 92 ARG A N 1
ATOM 720 C CA . ARG A 1 92 ? 13.172 1.421 -17.828 1 95.94 92 ARG A CA 1
ATOM 721 C C . ARG A 1 92 ? 13.484 1.763 -16.375 1 95.94 92 ARG A C 1
ATOM 723 O O . ARG A 1 92 ? 13.031 2.791 -15.867 1 95.94 92 ARG A O 1
ATOM 730 N N . ALA A 1 93 ? 14.172 0.86 -15.711 1 91.81 93 ALA A N 1
ATOM 731 C CA . ALA A 1 93 ? 14.625 1.052 -14.336 1 91.81 93 ALA A CA 1
ATOM 732 C C . ALA A 1 93 ? 13.445 1.216 -13.391 1 91.81 93 ALA A C 1
ATOM 734 O O . ALA A 1 93 ? 13.539 1.927 -12.383 1 91.81 93 ALA A O 1
ATOM 735 N N . ALA A 1 94 ? 12.305 0.602 -13.797 1 93.88 94 ALA A N 1
ATOM 736 C CA . ALA A 1 94 ? 11.18 0.569 -12.867 1 93.88 94 ALA A CA 1
ATOM 737 C C . ALA A 1 94 ? 11.445 -0.379 -11.703 1 93.88 94 ALA A C 1
ATOM 739 O O . ALA A 1 94 ? 10.953 -0.167 -10.594 1 93.88 94 ALA A O 1
ATOM 740 N N . LEU A 1 95 ? 12.211 -1.417 -11.977 1 95.38 95 LEU A N 1
ATOM 741 C CA . LEU A 1 95 ? 12.727 -2.346 -10.977 1 95.38 95 LEU A CA 1
ATOM 742 C C . LEU A 1 95 ? 14.227 -2.57 -11.172 1 95.38 95 LEU A C 1
ATOM 744 O O . LEU A 1 95 ? 14.75 -2.389 -12.273 1 95.38 95 LEU A O 1
ATOM 748 N N . PRO A 1 96 ? 14.922 -2.906 -10.062 1 93.75 96 PRO A N 1
ATOM 749 C CA . PRO A 1 96 ? 16.344 -3.186 -10.195 1 93.75 96 PRO A CA 1
ATOM 750 C C . PRO A 1 96 ? 16.641 -4.406 -11.062 1 93.75 96 PRO A C 1
ATOM 752 O O . PRO A 1 96 ? 15.773 -5.277 -11.211 1 93.75 96 PRO A O 1
ATOM 755 N N . GLN A 1 97 ? 17.812 -4.531 -11.555 1 93.62 97 GLN A N 1
ATOM 756 C CA . GLN A 1 97 ? 18.25 -5.574 -12.484 1 93.62 97 GLN A CA 1
ATOM 757 C C . GLN A 1 97 ? 18.125 -6.957 -11.852 1 93.62 97 GLN A C 1
ATOM 759 O O . GLN A 1 97 ? 17.844 -7.938 -12.539 1 93.62 97 GLN A O 1
ATOM 764 N N . LYS A 1 98 ? 18.203 -6.996 -10.578 1 93.25 98 LYS A N 1
ATOM 765 C CA . LYS A 1 98 ? 18.219 -8.289 -9.898 1 93.25 98 LYS A CA 1
ATOM 766 C C . LYS A 1 98 ? 16.797 -8.742 -9.562 1 93.25 98 LYS A C 1
ATOM 768 O O . LYS A 1 98 ? 16.594 -9.875 -9.125 1 93.25 98 LYS A O 1
ATOM 773 N N . ALA A 1 99 ? 15.812 -7.875 -9.805 1 94.5 99 ALA A N 1
ATOM 774 C CA . ALA A 1 99 ? 14.438 -8.18 -9.414 1 94.5 99 ALA A CA 1
ATOM 775 C C . ALA A 1 99 ? 13.641 -8.719 -10.594 1 94.5 99 ALA A C 1
ATOM 777 O O . ALA A 1 99 ? 12.523 -8.266 -10.859 1 94.5 99 ALA A O 1
ATOM 778 N N . VAL A 1 100 ? 14.148 -9.734 -11.266 1 95.81 100 VAL A N 1
ATOM 779 C CA . VAL A 1 100 ? 13.578 -10.266 -12.5 1 95.81 100 VAL A CA 1
ATOM 780 C C . VAL A 1 100 ? 12.258 -10.969 -12.203 1 95.81 100 VAL A C 1
ATOM 782 O O . VAL A 1 100 ? 11.266 -10.773 -12.914 1 95.81 100 VAL A O 1
ATOM 785 N N . ALA A 1 101 ? 12.211 -11.781 -11.164 1 97.62 101 ALA A N 1
ATOM 786 C CA . ALA A 1 101 ? 10.984 -12.484 -10.805 1 97.62 101 ALA A CA 1
ATOM 787 C C . ALA A 1 101 ? 9.875 -11.508 -10.445 1 97.62 101 ALA A C 1
ATOM 789 O O . ALA A 1 101 ? 8.711 -11.703 -10.82 1 97.62 101 ALA A O 1
ATOM 790 N N . ASP A 1 102 ? 10.242 -10.469 -9.75 1 98.31 102 ASP A N 1
ATOM 791 C CA . ASP A 1 102 ? 9.273 -9.438 -9.375 1 98.31 102 ASP A CA 1
ATOM 792 C C . ASP A 1 102 ? 8.703 -8.742 -10.609 1 98.31 102 ASP A C 1
ATOM 794 O O . ASP A 1 102 ? 7.488 -8.539 -10.703 1 98.31 102 ASP A O 1
ATOM 798 N N . ALA A 1 103 ? 9.594 -8.406 -11.523 1 98.75 103 ALA A N 1
ATOM 799 C CA . ALA A 1 103 ? 9.148 -7.801 -12.781 1 98.75 103 ALA A CA 1
ATOM 800 C C . ALA A 1 103 ? 8.203 -8.727 -13.531 1 98.75 103 ALA A C 1
ATOM 802 O O . ALA A 1 103 ? 7.215 -8.281 -14.117 1 98.75 103 ALA A O 1
ATOM 803 N N . LEU A 1 104 ? 8.477 -10 -13.516 1 98.81 104 LEU A N 1
ATOM 804 C CA . LEU A 1 104 ? 7.676 -10.969 -14.25 1 98.81 104 LEU A CA 1
ATOM 805 C C . LEU A 1 104 ? 6.305 -11.141 -13.602 1 98.81 104 LEU A C 1
ATOM 807 O O . LEU A 1 104 ? 5.305 -11.344 -14.305 1 98.81 104 LEU A O 1
ATOM 811 N N . HIS A 1 105 ? 6.18 -11.102 -12.266 1 98.94 105 HIS A N 1
ATOM 812 C CA . HIS A 1 105 ? 4.879 -11.094 -11.602 1 98.94 105 HIS A CA 1
ATOM 813 C C . HIS A 1 105 ? 4.016 -9.938 -12.086 1 98.94 105 HIS A C 1
ATOM 815 O O . HIS A 1 105 ? 2.859 -10.141 -12.469 1 98.94 105 HIS A O 1
ATOM 821 N N . ILE A 1 106 ? 4.617 -8.727 -12.078 1 98.94 106 ILE A N 1
ATOM 822 C CA . ILE A 1 106 ? 3.889 -7.527 -12.477 1 98.94 106 ILE A CA 1
ATOM 823 C C . ILE A 1 106 ? 3.471 -7.641 -13.945 1 98.94 106 ILE A C 1
ATOM 825 O O . ILE A 1 106 ? 2.307 -7.406 -14.281 1 98.94 106 ILE A O 1
ATOM 829 N N . ALA A 1 107 ? 4.395 -8.078 -14.781 1 98.94 107 ALA A N 1
ATOM 830 C CA . ALA A 1 107 ? 4.156 -8.195 -16.219 1 98.94 107 ALA A CA 1
ATOM 831 C C . ALA A 1 107 ? 3.07 -9.227 -16.516 1 98.94 107 ALA A C 1
ATOM 833 O O . ALA A 1 107 ? 2.219 -9.008 -17.375 1 98.94 107 ALA A O 1
ATOM 834 N N . THR A 1 108 ? 3.121 -10.344 -15.836 1 98.94 108 THR A N 1
ATOM 835 C CA . THR A 1 108 ? 2.137 -11.398 -16.031 1 98.94 108 THR A CA 1
ATOM 836 C C . THR A 1 108 ? 0.739 -10.914 -15.664 1 98.94 108 THR A C 1
ATOM 838 O O . THR A 1 108 ? -0.213 -11.102 -16.422 1 98.94 108 THR A O 1
ATOM 841 N N . ALA A 1 109 ? 0.618 -10.227 -14.516 1 98.94 109 ALA A N 1
ATOM 842 C CA . ALA A 1 109 ? -0.67 -9.68 -14.094 1 98.94 109 ALA A CA 1
ATOM 843 C C . ALA A 1 109 ? -1.166 -8.625 -15.07 1 98.94 109 ALA A C 1
ATOM 845 O O . ALA A 1 109 ? -2.354 -8.586 -15.406 1 98.94 109 ALA A O 1
ATOM 846 N N . ALA A 1 110 ? -0.284 -7.773 -15.547 1 98.88 110 ALA A N 1
ATOM 847 C CA . ALA A 1 110 ? -0.639 -6.715 -16.484 1 98.88 110 ALA A CA 1
ATOM 848 C C . ALA A 1 110 ? -1.104 -7.297 -17.828 1 98.88 110 ALA A C 1
ATOM 850 O O . ALA A 1 110 ? -2.131 -6.879 -18.359 1 98.88 110 ALA A O 1
ATOM 851 N N . TYR A 1 111 ? -0.323 -8.289 -18.344 1 98.81 111 TYR A N 1
ATOM 852 C CA . TYR A 1 111 ? -0.641 -8.891 -19.625 1 98.81 111 TYR A CA 1
ATOM 853 C C . TYR A 1 111 ? -2.043 -9.492 -19.609 1 98.81 111 TYR A C 1
ATOM 855 O O . TYR A 1 111 ? -2.797 -9.336 -20.578 1 98.81 111 TYR A O 1
ATOM 863 N N . HIS A 1 112 ? -2.4 -10.125 -18.516 1 98.69 112 HIS A N 1
ATOM 864 C CA . HIS A 1 112 ? -3.695 -10.789 -18.406 1 98.69 112 HIS A CA 1
ATOM 865 C C . HIS A 1 112 ? -4.77 -9.828 -17.922 1 98.69 112 HIS A C 1
ATOM 867 O O . HIS A 1 112 ? -5.906 -10.234 -17.672 1 98.69 112 HIS A O 1
ATOM 873 N N . GLN A 1 113 ? -4.406 -8.57 -17.688 1 98.31 113 GLN A N 1
ATOM 874 C CA . GLN A 1 113 ? -5.312 -7.477 -17.359 1 98.31 113 GLN A CA 1
ATOM 875 C C . GLN A 1 113 ? -6.02 -7.742 -16.031 1 98.31 113 GLN A C 1
ATOM 877 O O . GLN A 1 113 ? -7.23 -7.531 -15.914 1 98.31 113 GLN A O 1
ATOM 882 N N . LEU A 1 114 ? -5.27 -8.273 -15.133 1 98.75 114 LEU A N 1
ATOM 883 C CA . LEU A 1 114 ? -5.832 -8.453 -13.797 1 98.75 114 LEU A CA 1
ATOM 884 C C . LEU A 1 114 ? -5.895 -7.117 -13.055 1 98.75 114 LEU A C 1
ATOM 886 O O . LEU A 1 114 ? -5.016 -6.27 -13.219 1 98.75 114 LEU A O 1
ATOM 890 N N . ASN A 1 115 ? -6.891 -6.938 -12.219 1 98.56 115 ASN A N 1
ATOM 891 C CA . ASN A 1 115 ? -7.125 -5.664 -11.547 1 98.56 115 ASN A CA 1
ATOM 892 C C . ASN A 1 115 ? -6.086 -5.398 -10.461 1 98.56 115 ASN A C 1
ATOM 894 O O . ASN A 1 115 ? -5.559 -4.289 -10.359 1 98.56 115 ASN A O 1
ATOM 898 N N . PHE A 1 116 ? -5.809 -6.461 -9.672 1 98.81 116 PHE A N 1
ATOM 899 C CA . PHE A 1 116 ? -4.93 -6.293 -8.516 1 98.81 116 PHE A CA 1
ATOM 900 C C . PHE A 1 116 ? -3.795 -7.309 -8.547 1 98.81 116 PHE A C 1
ATOM 902 O O . PHE A 1 116 ? -3.982 -8.445 -8.992 1 98.81 116 PHE A O 1
ATOM 909 N N . LEU A 1 117 ? -2.637 -6.93 -8.141 1 98.94 117 LEU A N 1
ATOM 910 C CA . LEU A 1 117 ? -1.559 -7.816 -7.723 1 98.94 117 LEU A CA 1
ATOM 911 C C . LEU A 1 117 ? -1.335 -7.727 -6.219 1 98.94 117 LEU A C 1
ATOM 913 O O . LEU A 1 117 ? -0.902 -6.688 -5.711 1 98.94 117 LEU A O 1
ATOM 917 N N . LEU A 1 118 ? -1.682 -8.797 -5.484 1 98.94 118 LEU A N 1
ATOM 918 C CA . LEU A 1 118 ? -1.637 -8.859 -4.027 1 98.94 118 LEU A CA 1
ATOM 919 C C . LEU A 1 118 ? -0.294 -9.398 -3.547 1 98.94 118 LEU A C 1
ATOM 921 O O . LEU A 1 118 ? 0.091 -10.516 -3.893 1 98.94 118 LEU A O 1
ATOM 925 N N . THR A 1 119 ? 0.459 -8.625 -2.775 1 98.94 119 THR A N 1
ATOM 926 C CA . THR A 1 119 ? 1.828 -8.977 -2.418 1 98.94 119 THR A CA 1
ATOM 927 C C . THR A 1 119 ? 2.23 -8.32 -1.102 1 98.94 119 THR A C 1
ATOM 929 O O . THR A 1 119 ? 1.688 -7.281 -0.729 1 98.94 119 THR A O 1
ATOM 932 N N . TRP A 1 120 ? 3.121 -8.898 -0.384 1 98.75 120 TRP A N 1
ATOM 933 C CA . TRP A 1 120 ? 3.746 -8.266 0.771 1 98.75 120 TRP A CA 1
ATOM 934 C C . TRP A 1 120 ? 5.145 -7.762 0.426 1 98.75 120 TRP A C 1
ATOM 936 O O . TRP A 1 120 ? 5.859 -7.25 1.292 1 98.75 120 TRP A O 1
ATOM 946 N N . ASN A 1 121 ? 5.555 -7.988 -0.838 1 98 121 ASN A N 1
ATOM 947 C CA . ASN A 1 121 ? 6.855 -7.469 -1.25 1 98 121 ASN A CA 1
ATOM 948 C C . ASN A 1 121 ? 6.809 -5.961 -1.479 1 98 121 ASN A C 1
ATOM 950 O O . ASN A 1 121 ? 6.637 -5.504 -2.611 1 98 121 ASN A O 1
ATOM 954 N N . CYS A 1 122 ? 7.082 -5.184 -0.442 1 97.94 122 CYS A N 1
ATOM 955 C CA . CYS A 1 122 ? 7.027 -3.727 -0.485 1 97.94 122 CYS A CA 1
ATOM 956 C C . CYS A 1 122 ? 8.367 -3.145 -0.925 1 97.94 122 CYS A C 1
ATOM 958 O O . CYS A 1 122 ? 8.461 -1.954 -1.229 1 97.94 122 CYS A O 1
ATOM 960 N N . LYS A 1 123 ? 9.312 -3.973 -0.994 1 95.62 123 LYS A N 1
ATOM 961 C CA . LYS A 1 123 ? 10.633 -3.52 -1.428 1 95.62 123 LYS A CA 1
ATOM 962 C C . LYS A 1 123 ? 10.656 -3.268 -2.932 1 95.62 123 LYS A C 1
ATOM 964 O O . LYS A 1 123 ? 11.273 -2.307 -3.395 1 95.62 123 LYS A O 1
ATOM 969 N N . HIS A 1 124 ? 9.953 -4.133 -3.688 1 96.56 124 HIS A N 1
ATOM 970 C CA . HIS A 1 124 ? 10.07 -4.043 -5.141 1 96.56 124 HIS A CA 1
ATOM 971 C C . HIS A 1 124 ? 8.703 -3.869 -5.789 1 96.56 124 HIS A C 1
ATOM 973 O O . HIS A 1 124 ? 8.484 -2.92 -6.547 1 96.56 124 HIS A O 1
ATOM 979 N N . ILE A 1 125 ? 7.781 -4.668 -5.41 1 98.25 125 ILE A N 1
ATOM 980 C CA . ILE A 1 125 ? 6.523 -4.699 -6.145 1 98.25 125 ILE A CA 1
ATOM 981 C C . ILE A 1 125 ? 5.578 -3.627 -5.605 1 98.25 125 ILE A C 1
ATOM 983 O O . ILE A 1 125 ? 5.281 -2.646 -6.293 1 98.25 125 ILE A O 1
ATOM 987 N N . ALA A 1 126 ? 5.188 -3.691 -4.316 1 98.06 126 ALA A N 1
ATOM 988 C CA . ALA A 1 126 ? 4.289 -2.711 -3.713 1 98.06 126 ALA A CA 1
ATOM 989 C C . ALA A 1 126 ? 5.066 -1.53 -3.143 1 98.06 126 ALA A C 1
ATOM 991 O O . ALA A 1 126 ? 4.695 -0.976 -2.104 1 98.06 126 ALA A O 1
ATOM 992 N N . ASN A 1 127 ? 6.18 -1.191 -3.775 1 97.62 127 ASN A N 1
ATOM 993 C CA . ASN A 1 127 ? 7 -0.044 -3.402 1 97.62 127 ASN A CA 1
ATOM 994 C C . ASN A 1 127 ? 6.387 1.267 -3.885 1 97.62 127 ASN A C 1
ATOM 996 O O . ASN A 1 127 ? 6.25 1.488 -5.09 1 97.62 127 ASN A O 1
ATOM 1000 N N . ALA A 1 128 ? 6.102 2.131 -2.943 1 97.88 128 ALA A N 1
ATOM 1001 C CA . ALA A 1 128 ? 5.387 3.361 -3.281 1 97.88 128 ALA A CA 1
ATOM 1002 C C . ALA A 1 128 ? 6.238 4.258 -4.176 1 97.88 128 ALA A C 1
ATOM 1004 O O . ALA A 1 128 ? 5.715 4.938 -5.062 1 97.88 128 ALA A O 1
ATOM 1005 N N . ALA A 1 129 ? 7.547 4.277 -3.988 1 96.62 129 ALA A N 1
ATOM 1006 C CA . ALA A 1 129 ? 8.445 5.156 -4.742 1 96.62 129 ALA A CA 1
ATOM 1007 C C . ALA A 1 129 ? 8.602 4.676 -6.18 1 96.62 129 ALA A C 1
ATOM 1009 O O . ALA A 1 129 ? 8.953 5.457 -7.066 1 96.62 129 ALA A O 1
ATOM 1010 N N . LYS A 1 130 ? 8.336 3.418 -6.414 1 96.75 130 LYS A N 1
ATOM 1011 C CA . LYS A 1 130 ? 8.531 2.842 -7.742 1 96.75 130 LYS A CA 1
ATOM 1012 C C . LYS A 1 130 ? 7.215 2.797 -8.516 1 96.75 130 LYS A C 1
ATOM 1014 O O . LYS A 1 130 ? 7.207 2.553 -9.727 1 96.75 130 LYS A O 1
ATOM 1019 N N . ARG A 1 131 ? 6.113 3.039 -7.859 1 97.38 131 ARG A N 1
ATOM 1020 C CA . ARG A 1 131 ? 4.777 2.807 -8.398 1 97.38 131 ARG A CA 1
ATOM 1021 C C . ARG A 1 131 ? 4.57 3.57 -9.703 1 97.38 131 ARG A C 1
ATOM 1023 O O . ARG A 1 131 ? 4.133 2.998 -10.703 1 97.38 131 ARG A O 1
ATOM 1030 N N . HIS A 1 132 ? 4.895 4.871 -9.734 1 95.5 132 HIS A N 1
ATOM 1031 C CA . HIS A 1 132 ? 4.688 5.691 -10.922 1 95.5 132 HIS A CA 1
ATOM 1032 C C . HIS A 1 132 ? 5.512 5.18 -12.094 1 95.5 132 HIS A C 1
ATOM 1034 O O . HIS A 1 132 ? 5.016 5.105 -13.227 1 95.5 132 HIS A O 1
ATOM 1040 N N . ARG A 1 133 ? 6.746 4.812 -11.781 1 97.06 133 ARG A N 1
ATOM 1041 C CA . ARG A 1 133 ? 7.629 4.312 -12.828 1 97.06 133 ARG A CA 1
ATOM 1042 C C . ARG A 1 133 ? 7.109 2.998 -13.398 1 97.06 133 ARG A C 1
ATOM 1044 O O . ARG A 1 133 ? 7.164 2.777 -14.609 1 97.06 133 ARG A O 1
ATOM 1051 N N . ILE A 1 134 ? 6.602 2.16 -12.562 1 98.44 134 ILE A N 1
ATOM 1052 C CA . ILE A 1 134 ? 6.055 0.877 -12.992 1 98.44 134 ILE A CA 1
ATOM 1053 C C . ILE A 1 134 ? 4.832 1.107 -13.883 1 98.44 134 ILE A C 1
ATOM 1055 O O . ILE A 1 134 ? 4.73 0.536 -14.969 1 98.44 134 ILE A O 1
ATOM 1059 N N . GLU A 1 135 ? 3.949 1.973 -13.461 1 97.75 135 GLU A N 1
ATOM 1060 C CA . GLU A 1 135 ? 2.732 2.268 -14.211 1 97.75 135 GLU A CA 1
ATOM 1061 C C . GLU A 1 135 ? 3.055 2.867 -15.578 1 97.75 135 GLU A C 1
ATOM 1063 O O . GLU A 1 135 ? 2.467 2.477 -16.594 1 97.75 135 GLU A O 1
ATOM 1068 N N . CYS A 1 136 ? 3.99 3.777 -15.586 1 97.56 136 CYS A N 1
ATOM 1069 C CA . CYS A 1 136 ? 4.383 4.426 -16.828 1 97.56 136 CYS A CA 1
ATOM 1070 C C . CYS A 1 136 ? 4.984 3.42 -17.812 1 97.56 136 CYS A C 1
ATOM 1072 O O . CYS A 1 136 ? 4.633 3.406 -18.984 1 97.56 136 CYS A O 1
ATOM 1074 N N . ALA A 1 137 ? 5.855 2.607 -17.281 1 98.31 137 ALA A N 1
ATOM 1075 C CA . ALA A 1 137 ? 6.496 1.609 -18.141 1 98.31 137 ALA A CA 1
ATOM 1076 C C . ALA A 1 137 ? 5.473 0.643 -18.719 1 98.31 137 ALA A C 1
ATOM 1078 O O . ALA A 1 137 ? 5.543 0.289 -19.906 1 98.31 137 ALA A O 1
ATOM 1079 N N . CYS A 1 138 ? 4.484 0.177 -17.891 1 98.62 138 CYS A N 1
ATOM 1080 C CA . CYS A 1 138 ? 3.43 -0.7 -18.391 1 98.62 138 CYS A CA 1
ATOM 1081 C C . CYS A 1 138 ? 2.646 -0.03 -19.516 1 98.62 138 CYS A C 1
ATOM 1083 O O . CYS A 1 138 ? 2.438 -0.626 -20.562 1 98.62 138 CYS A O 1
ATOM 1085 N N . ARG A 1 139 ? 2.314 1.213 -19.312 1 98 139 ARG A N 1
ATOM 1086 C CA . ARG A 1 139 ? 1.517 1.938 -20.297 1 98 139 ARG A CA 1
ATOM 1087 C C . ARG A 1 139 ? 2.299 2.148 -21.578 1 98 139 ARG A C 1
ATOM 1089 O O . ARG A 1 139 ? 1.751 2 -22.672 1 98 139 ARG A O 1
ATOM 1096 N N . GLU A 1 140 ? 3.514 2.51 -21.469 1 98.25 140 GLU A N 1
ATOM 1097 C CA . GLU A 1 140 ? 4.375 2.699 -22.641 1 98.25 140 GLU A CA 1
ATOM 1098 C C . GLU A 1 140 ? 4.465 1.424 -23.469 1 98.25 140 GLU A C 1
ATOM 1100 O O . GLU A 1 140 ? 4.582 1.484 -24.688 1 98.25 140 GLU A O 1
ATOM 1105 N N . PHE A 1 141 ? 4.43 0.319 -22.828 1 98.19 141 PHE A N 1
ATOM 1106 C CA . PHE A 1 141 ? 4.531 -0.969 -23.5 1 98.19 141 PHE A CA 1
ATOM 1107 C C . PHE A 1 141 ? 3.186 -1.392 -24.078 1 98.19 141 PHE A C 1
ATOM 1109 O O . PHE A 1 141 ? 3.115 -2.299 -24.906 1 98.19 141 PHE A O 1
ATOM 1116 N N . GLY A 1 142 ? 2.115 -0.761 -23.562 1 97.88 142 GLY A N 1
ATOM 1117 C CA . GLY A 1 142 ? 0.81 -1.005 -24.156 1 97.88 142 GLY A CA 1
ATOM 1118 C C . GLY A 1 142 ? -0.156 -1.695 -23.219 1 97.88 142 GLY A C 1
ATOM 1119 O O . GLY A 1 142 ? -1.203 -2.188 -23.641 1 97.88 142 GLY A O 1
ATOM 1120 N N . PHE A 1 143 ? 0.238 -1.751 -21.891 1 98.38 143 PHE A N 1
ATOM 1121 C CA . PHE A 1 143 ? -0.607 -2.41 -20.906 1 98.38 143 PHE A CA 1
ATOM 1122 C C . PHE A 1 143 ? -0.896 -1.48 -19.734 1 98.38 143 PHE A C 1
ATOM 1124 O O . PHE A 1 143 ? -0.151 -0.528 -19.5 1 98.38 143 PHE A O 1
ATOM 1131 N N . GLU A 1 144 ? -2.016 -1.73 -19.062 1 97.81 144 GLU A N 1
ATOM 1132 C CA . GLU A 1 144 ? -2.281 -1.08 -17.781 1 97.81 144 GLU A CA 1
ATOM 1133 C C . GLU A 1 144 ? -1.713 -1.894 -16.609 1 97.81 144 GLU A C 1
ATOM 1135 O O . GLU A 1 144 ? -1.839 -3.119 -16.594 1 97.81 144 GLU A O 1
ATOM 1140 N N . SER A 1 145 ? -1.038 -1.232 -15.789 1 98.5 145 SER A N 1
ATOM 1141 C CA . SER A 1 145 ? -0.534 -1.896 -14.594 1 98.5 145 SER A CA 1
ATOM 1142 C C . SER A 1 145 ? -1.676 -2.338 -13.688 1 98.5 145 SER A C 1
ATOM 1144 O O . SER A 1 145 ? -2.664 -1.62 -13.531 1 98.5 145 SER A O 1
ATOM 1146 N N . PRO A 1 146 ? -1.595 -3.553 -13.086 1 98.81 146 PRO A N 1
ATOM 1147 C CA . PRO A 1 146 ? -2.502 -3.826 -11.969 1 98.81 146 PRO A CA 1
ATOM 1148 C C . PRO A 1 146 ? -2.271 -2.898 -10.781 1 98.81 146 PRO A C 1
ATOM 1150 O O . PRO A 1 146 ? -1.231 -2.238 -10.703 1 98.81 146 PRO A O 1
ATOM 1153 N N . ILE A 1 147 ? -3.25 -2.779 -9.93 1 98.56 147 ILE A N 1
ATOM 1154 C CA . ILE A 1 147 ? -3.043 -2.094 -8.656 1 98.56 147 ILE A CA 1
ATOM 1155 C C . ILE A 1 147 ? -2.186 -2.961 -7.738 1 98.56 147 ILE A C 1
ATOM 1157 O O . ILE A 1 147 ? -2.604 -4.047 -7.336 1 98.56 147 ILE A O 1
ATOM 1161 N N . LEU A 1 148 ? -0.992 -2.543 -7.535 1 98.81 148 LEU A N 1
ATOM 1162 C CA . LEU A 1 148 ? -0.082 -3.238 -6.633 1 98.81 148 LEU A CA 1
ATOM 1163 C C . LEU A 1 148 ? -0.429 -2.941 -5.176 1 98.81 148 LEU A C 1
ATOM 1165 O O . LEU A 1 148 ? -0.436 -1.78 -4.762 1 98.81 148 LEU A O 1
ATOM 1169 N N . CYS A 1 149 ? -0.73 -3.979 -4.402 1 98.75 149 CYS A N 1
ATOM 1170 C CA . CYS A 1 149 ? -1.239 -3.658 -3.074 1 98.75 149 CYS A CA 1
ATOM 1171 C C . CYS A 1 149 ? -1.029 -4.82 -2.113 1 98.75 149 CYS A C 1
ATOM 1173 O O . CYS A 1 149 ? -0.808 -5.957 -2.545 1 98.75 149 CYS A O 1
ATOM 1175 N N . THR A 1 150 ? -1.058 -4.523 -0.863 1 98.88 150 THR A N 1
ATOM 1176 C CA . THR A 1 150 ? -0.998 -5.527 0.193 1 98.88 150 THR A CA 1
ATOM 1177 C C . THR A 1 150 ? -2.396 -6.016 0.557 1 98.88 150 THR A C 1
ATOM 1179 O O . THR A 1 150 ? -3.389 -5.348 0.258 1 98.88 150 THR A O 1
ATOM 1182 N N . PRO A 1 151 ? -2.479 -7.18 1.259 1 98.75 151 PRO A N 1
ATOM 1183 C CA . PRO A 1 151 ? -3.789 -7.645 1.717 1 98.75 151 PRO A CA 1
ATOM 1184 C C . PRO A 1 151 ? -4.492 -6.633 2.617 1 98.75 151 PRO A C 1
ATOM 1186 O O . PRO A 1 151 ? -5.723 -6.52 2.584 1 98.75 151 PRO A O 1
ATOM 1189 N N . GLU A 1 152 ? -3.709 -5.887 3.336 1 98.38 152 GLU A N 1
ATOM 1190 C CA . GLU A 1 152 ? -4.301 -4.926 4.262 1 98.38 152 GLU A CA 1
ATOM 1191 C C . GLU A 1 152 ? -5.062 -3.836 3.512 1 98.38 152 GLU A C 1
ATOM 1193 O O . GLU A 1 152 ? -6.121 -3.391 3.965 1 98.38 152 GLU A O 1
ATOM 1198 N N . GLU A 1 153 ? -4.543 -3.457 2.402 1 98.44 153 GLU A N 1
ATOM 1199 C CA . GLU A 1 153 ? -5.137 -2.387 1.607 1 98.44 153 GLU A CA 1
ATOM 1200 C C . GLU A 1 153 ? -6.43 -2.846 0.941 1 98.44 153 GLU A C 1
ATOM 1202 O O . GLU A 1 153 ? -7.188 -2.027 0.418 1 98.44 153 GLU A O 1
ATOM 1207 N N . LEU A 1 154 ? -6.723 -4.094 0.955 1 97.56 154 LEU A N 1
ATOM 1208 C CA . LEU A 1 154 ? -7.91 -4.625 0.299 1 97.56 154 LEU A CA 1
ATOM 1209 C C . LEU A 1 154 ? -8.859 -5.246 1.316 1 97.56 154 LEU A C 1
ATOM 1211 O O . LEU A 1 154 ? -9.703 -6.074 0.962 1 97.56 154 LEU A O 1
ATOM 1215 N N . LEU A 1 155 ? -8.578 -4.93 2.594 1 95.38 155 LEU A N 1
ATOM 1216 C CA . LEU A 1 155 ? -9.523 -5.344 3.623 1 95.38 155 LEU A CA 1
ATOM 1217 C C . LEU A 1 155 ? -10.758 -4.445 3.617 1 95.38 155 LEU A C 1
ATOM 1219 O O . LEU A 1 155 ? -10.648 -3.232 3.438 1 95.38 155 LEU A O 1
ATOM 1223 N N . GLY A 1 156 ? -11.914 -4.887 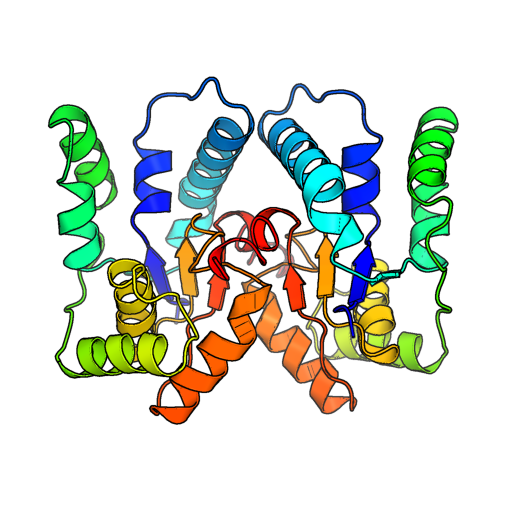3.955 1 75.44 156 GLY A N 1
ATOM 1224 C CA . GLY A 1 156 ? -13.148 -4.148 4.152 1 75.44 156 GLY A CA 1
ATOM 1225 C C . GLY A 1 156 ? -13.68 -3.52 2.877 1 75.44 156 GLY A C 1
ATOM 1226 O O . GLY A 1 156 ? -14.312 -2.463 2.916 1 75.44 156 GLY A O 1
ATOM 1227 N N . VAL A 1 157 ? -13.227 -3.791 1.691 1 59.62 157 VAL A N 1
ATOM 1228 C CA . VAL A 1 157 ? -13.648 -3.211 0.42 1 59.62 157 VAL A CA 1
ATOM 1229 C C . VAL A 1 157 ? -15.172 -3.148 0.36 1 59.62 157 VAL A C 1
ATOM 1231 O O . VAL A 1 157 ? -15.75 -2.127 -0.025 1 59.62 157 VAL A O 1
ATOM 1234 N N . ASN A 1 158 ? -15.977 -4.16 0.544 1 50.81 158 ASN A N 1
ATOM 1235 C CA . ASN A 1 158 ? -17.422 -4.145 0.312 1 50.81 158 ASN A CA 1
ATOM 1236 C C . ASN A 1 158 ? -18.172 -3.709 1.56 1 50.81 158 ASN A C 1
ATOM 1238 O O . ASN A 1 158 ? -19.406 -3.74 1.582 1 50.81 158 ASN A O 1
ATOM 1242 N N . SER A 1 159 ? -17.5 -3.311 2.576 1 44.88 159 SER A N 1
ATOM 1243 C CA . SER A 1 159 ? -18.359 -3.119 3.742 1 44.88 159 SER A CA 1
ATOM 1244 C C . SER A 1 159 ? -19.078 -1.781 3.682 1 44.88 159 SER A C 1
ATOM 1246 O O . SER A 1 159 ? -19.938 -1.496 4.52 1 44.88 159 SER A O 1
ATOM 1248 N N . ASP A 1 160 ? -18.641 -0.827 3.027 1 40.94 160 ASP A N 1
ATOM 1249 C CA . ASP A 1 160 ? -19.375 0.432 3.123 1 40.94 160 ASP A CA 1
ATOM 1250 C C . ASP A 1 160 ? -20.641 0.397 2.268 1 40.94 160 ASP A C 1
ATOM 1252 O O . ASP A 1 160 ? -21.312 1.411 2.123 1 40.94 160 ASP A O 1
ATOM 1256 N N . VAL A 1 161 ? -20.875 -0.445 1.339 1 33.78 161 VAL A N 1
ATOM 1257 C CA . VAL A 1 161 ? -22.156 -0.365 0.657 1 33.78 161 VAL A CA 1
ATOM 1258 C C . VAL A 1 161 ? -23.297 -0.52 1.67 1 33.78 161 VAL A C 1
ATOM 1260 O O . VAL A 1 161 ? -24.453 -0.698 1.292 1 33.78 161 VAL A O 1
ATOM 1263 N N . GLU A 1 162 ? -23.062 -0.704 2.961 1 29.02 162 GLU A N 1
ATOM 1264 C CA . GLU A 1 162 ? -24.359 -0.717 3.633 1 29.02 162 GLU A CA 1
ATOM 1265 C C . GLU A 1 162 ? -24.875 0.7 3.857 1 29.02 162 GLU A C 1
ATOM 1267 O O . GLU A 1 162 ? -24.109 1.608 4.164 1 29.02 162 GLU A O 1
ATOM 1272 N N . MET B 1 1 ? 16.172 17.891 -5.441 1 84 1 MET B N 1
ATOM 1273 C CA . MET B 1 1 ? 15.234 18.234 -4.371 1 84 1 MET B CA 1
ATOM 1274 C C . MET B 1 1 ? 14.617 16.969 -3.77 1 84 1 MET B C 1
ATOM 1276 O O . MET B 1 1 ? 14.422 15.977 -4.469 1 84 1 MET B O 1
ATOM 1280 N N . LYS B 1 2 ? 14.414 16.891 -2.404 1 93.88 2 LYS B N 1
ATOM 1281 C CA . LYS B 1 2 ? 13.828 15.719 -1.747 1 93.88 2 LYS B CA 1
ATOM 1282 C C . LYS B 1 2 ? 12.344 15.586 -2.086 1 93.88 2 LYS B C 1
ATOM 1284 O O . LYS B 1 2 ? 11.641 16.594 -2.223 1 93.88 2 LYS B O 1
ATOM 1289 N N . SER B 1 3 ? 11.914 14.367 -2.184 1 97.38 3 SER B N 1
ATOM 1290 C CA . SER B 1 3 ? 10.469 14.148 -2.273 1 97.38 3 SER B CA 1
ATOM 1291 C C . SER B 1 3 ? 9.773 14.555 -0.98 1 97.38 3 SER B C 1
ATOM 1293 O O . SER B 1 3 ? 10.383 14.555 0.09 1 97.38 3 SER B O 1
ATOM 1295 N N . THR B 1 4 ? 8.539 14.961 -1.135 1 98.75 4 THR B N 1
ATOM 1296 C CA . THR B 1 4 ? 7.793 15.477 0.006 1 98.75 4 THR B CA 1
ATOM 1297 C C . THR B 1 4 ? 6.805 14.438 0.524 1 98.75 4 THR B C 1
ATOM 1299 O O . THR B 1 4 ? 6.242 13.664 -0.256 1 98.75 4 THR B O 1
ATOM 1302 N N . VAL B 1 5 ? 6.645 14.438 1.856 1 98.88 5 VAL B N 1
ATOM 1303 C CA . VAL B 1 5 ? 5.734 13.484 2.482 1 98.88 5 VAL B CA 1
ATOM 1304 C C . VAL B 1 5 ? 4.781 14.219 3.422 1 98.88 5 VAL B C 1
ATOM 1306 O O . VAL B 1 5 ? 5.219 14.977 4.289 1 98.88 5 VAL B O 1
ATOM 1309 N N . TYR B 1 6 ? 3.469 14.07 3.203 1 98.94 6 TYR B N 1
ATOM 1310 C CA . TYR B 1 6 ? 2.439 14.438 4.168 1 98.94 6 TYR B CA 1
ATOM 1311 C C . TYR B 1 6 ? 2.277 13.352 5.23 1 98.94 6 TYR B C 1
ATOM 1313 O O . TYR B 1 6 ? 1.864 12.234 4.926 1 98.94 6 TYR B O 1
ATOM 1321 N N . ILE B 1 7 ? 2.572 13.688 6.484 1 98.94 7 ILE B N 1
ATOM 1322 C CA . ILE B 1 7 ? 2.461 12.734 7.582 1 98.94 7 ILE B CA 1
ATOM 1323 C C . ILE B 1 7 ? 1.051 12.781 8.164 1 98.94 7 ILE B C 1
ATOM 1325 O O . ILE B 1 7 ? 0.677 13.758 8.82 1 98.94 7 ILE B O 1
ATOM 1329 N N . GLU B 1 8 ? 0.307 11.766 7.984 1 98.81 8 GLU B N 1
ATOM 1330 C CA . GLU B 1 8 ? -1.063 11.68 8.477 1 98.81 8 GLU B CA 1
ATOM 1331 C C . GLU B 1 8 ? -1.102 11.164 9.914 1 98.81 8 GLU B C 1
ATOM 1333 O O . GLU B 1 8 ? -0.17 10.492 10.359 1 98.81 8 GLU B O 1
ATOM 1338 N N . THR B 1 9 ? -2.156 11.391 10.625 1 98.69 9 THR B N 1
ATOM 1339 C CA . THR B 1 9 ? -2.262 11.25 12.07 1 98.69 9 THR B CA 1
ATOM 1340 C C . THR B 1 9 ? -2.035 9.805 12.492 1 98.69 9 THR B C 1
ATOM 1342 O O . THR B 1 9 ? -1.47 9.539 13.555 1 98.69 9 THR B O 1
ATOM 1345 N N . SER B 1 10 ? -2.459 8.859 11.688 1 98.62 10 SER B N 1
ATOM 1346 C CA . SER B 1 10 ? -2.348 7.457 12.078 1 98.62 10 SER B CA 1
ATOM 1347 C C . SER B 1 10 ? -0.893 7.055 12.289 1 98.62 10 SER B C 1
ATOM 1349 O O . SER B 1 10 ? -0.585 6.25 13.172 1 98.62 10 SER B O 1
ATOM 1351 N N . VAL B 1 11 ? 0.019 7.547 11.484 1 98.81 11 VAL B N 1
ATOM 1352 C CA . VAL B 1 11 ? 1.439 7.246 11.617 1 98.81 11 VAL B CA 1
ATOM 1353 C C . VAL B 1 11 ? 1.949 7.758 12.969 1 98.81 11 VAL B C 1
ATOM 1355 O O . VAL B 1 11 ? 2.625 7.031 13.695 1 98.81 11 VAL B O 1
ATOM 1358 N N . ILE B 1 12 ? 1.589 9 13.336 1 98.88 12 ILE B N 1
ATOM 1359 C CA . ILE B 1 12 ? 1.995 9.633 14.586 1 98.88 12 ILE B CA 1
ATOM 1360 C C . ILE B 1 12 ? 1.401 8.867 15.766 1 98.88 12 ILE B C 1
ATOM 1362 O O . ILE B 1 12 ? 2.061 8.688 16.797 1 98.88 12 ILE B O 1
ATOM 1366 N N . SER B 1 13 ? 0.144 8.414 15.617 1 98.69 13 SER B N 1
ATOM 1367 C CA . SER B 1 13 ? -0.516 7.652 16.672 1 98.69 13 SER B CA 1
ATOM 1368 C C . SER B 1 13 ? 0.233 6.359 16.984 1 98.69 13 SER B C 1
ATOM 1370 O O . SER B 1 13 ? 0.391 5.984 18.141 1 98.69 13 SER B O 1
ATOM 1372 N N . TYR B 1 14 ? 0.682 5.688 15.961 1 98.81 14 TYR B N 1
ATOM 1373 C CA . TYR B 1 14 ? 1.428 4.453 16.188 1 98.81 14 TYR B CA 1
ATOM 1374 C C . TYR B 1 14 ? 2.785 4.742 16.812 1 98.81 14 TYR B C 1
ATOM 1376 O O . TYR B 1 14 ? 3.281 3.957 17.625 1 98.81 14 TYR B O 1
ATOM 1384 N N . LEU B 1 15 ? 3.443 5.816 16.406 1 98.75 15 LEU B N 1
ATOM 1385 C CA . LEU B 1 15 ? 4.73 6.199 16.984 1 98.75 15 LEU B CA 1
ATOM 1386 C C . LEU B 1 15 ? 4.594 6.516 18.469 1 98.75 15 LEU B C 1
ATOM 1388 O O . LEU B 1 15 ? 5.465 6.164 19.266 1 98.75 15 LEU B O 1
ATOM 1392 N N . ALA B 1 16 ? 3.486 7.137 18.812 1 98.62 16 ALA B N 1
ATOM 1393 C CA . ALA B 1 16 ? 3.316 7.684 20.156 1 98.62 16 ALA B CA 1
ATOM 1394 C C . ALA B 1 16 ? 2.699 6.648 21.094 1 98.62 16 ALA B C 1
ATOM 1396 O O . ALA B 1 16 ? 2.76 6.797 22.328 1 98.62 16 ALA B O 1
ATOM 1397 N N . ALA B 1 17 ? 2.059 5.629 20.578 1 97.69 17 ALA B N 1
ATOM 1398 C CA . ALA B 1 17 ? 1.277 4.688 21.375 1 97.69 17 ALA B CA 1
ATOM 1399 C C . ALA B 1 17 ? 2.186 3.797 22.219 1 97.69 17 ALA B C 1
ATOM 1401 O O . ALA B 1 17 ? 3.311 3.492 21.812 1 97.69 17 ALA B O 1
ATOM 1402 N N . ARG B 1 18 ? 1.647 3.357 23.266 1 96.81 18 ARG B N 1
ATOM 1403 C CA . ARG B 1 18 ? 2.309 2.305 24.031 1 96.81 18 ARG B CA 1
ATOM 1404 C C . ARG B 1 18 ? 2.348 1 23.234 1 96.81 18 ARG B C 1
ATOM 1406 O O . ARG B 1 18 ? 1.542 0.796 22.328 1 96.81 18 ARG B O 1
ATOM 1413 N N . PRO B 1 19 ? 3.334 0.19 23.594 1 97.06 19 PRO B N 1
ATOM 1414 C CA . PRO B 1 19 ? 3.402 -1.091 22.891 1 97.06 19 PRO B CA 1
ATOM 1415 C C . PRO B 1 19 ? 2.074 -1.842 22.906 1 97.06 19 PRO B C 1
ATOM 1417 O O . PRO B 1 19 ? 1.458 -2.004 23.953 1 97.06 19 PRO B O 1
ATOM 1420 N N . SER B 1 20 ? 1.675 -2.229 21.781 1 97.94 20 SER B N 1
ATOM 1421 C CA . SER B 1 20 ? 0.382 -2.889 21.625 1 97.94 20 SER B CA 1
ATOM 1422 C C . SER B 1 20 ? 0.5 -4.391 21.859 1 97.94 20 SER B C 1
ATOM 1424 O O . SER B 1 20 ? 1.52 -4.996 21.516 1 97.94 20 SER B O 1
ATOM 1426 N N . ARG B 1 21 ? -0.608 -5.039 22.375 1 96.19 21 ARG B N 1
ATOM 1427 C CA . ARG B 1 21 ? -0.701 -6.492 22.484 1 96.19 21 ARG B CA 1
ATOM 1428 C C . ARG B 1 21 ? -1.315 -7.102 21.234 1 96.19 21 ARG B C 1
ATOM 1430 O O . ARG B 1 21 ? -1.268 -8.32 21.031 1 96.19 21 ARG B O 1
ATOM 1437 N N . ASP B 1 22 ? -1.99 -6.25 20.406 1 97.94 22 ASP B N 1
ATOM 1438 C CA . ASP B 1 22 ? -2.479 -6.672 19.109 1 97.94 22 ASP B CA 1
ATOM 1439 C C . ASP B 1 22 ? -1.333 -6.793 18.094 1 97.94 22 ASP B C 1
ATOM 1441 O O . ASP B 1 22 ? -0.632 -5.812 17.828 1 97.94 22 ASP B O 1
ATOM 1445 N N . VAL B 1 23 ? -1.134 -7.914 17.516 1 98.06 23 VAL B N 1
ATOM 1446 C CA . VAL B 1 23 ? 0.066 -8.219 16.75 1 98.06 23 VAL B CA 1
ATOM 1447 C C . VAL B 1 23 ? 0.116 -7.332 15.5 1 98.06 23 VAL B C 1
ATOM 1449 O O . VAL B 1 23 ? 1.196 -6.945 15.047 1 98.06 23 VAL B O 1
ATOM 1452 N N . VAL B 1 24 ? -1.032 -7.035 14.914 1 98.5 24 VAL B N 1
ATOM 1453 C CA . VAL B 1 24 ? -1.072 -6.172 13.742 1 98.5 24 VAL B CA 1
ATOM 1454 C C . VAL B 1 24 ? -0.667 -4.75 14.133 1 98.5 24 VAL B C 1
ATOM 1456 O O . VAL B 1 24 ? 0.193 -4.145 13.492 1 98.5 24 VAL B O 1
ATOM 1459 N N . ALA B 1 25 ? -1.248 -4.25 15.18 1 98.5 25 ALA B N 1
ATOM 1460 C CA . ALA B 1 25 ? -0.905 -2.92 15.672 1 98.5 25 ALA B CA 1
ATOM 1461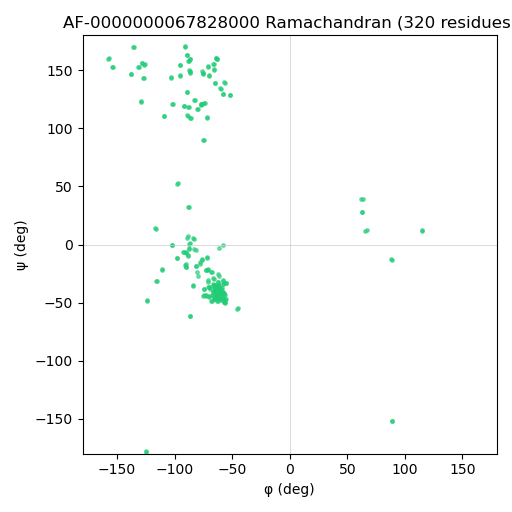 C C . ALA B 1 25 ? 0.567 -2.844 16.078 1 98.5 25 ALA B C 1
ATOM 1463 O O . ALA B 1 25 ? 1.241 -1.851 15.789 1 98.5 25 ALA B O 1
ATOM 1464 N N . ALA B 1 26 ? 1.024 -3.885 16.719 1 98.69 26 ALA B N 1
ATOM 1465 C CA . ALA B 1 26 ? 2.43 -3.934 17.109 1 98.69 26 ALA B CA 1
ATOM 1466 C C . ALA B 1 26 ? 3.342 -3.92 15.891 1 98.69 26 ALA B C 1
ATOM 1468 O O . ALA B 1 26 ? 4.402 -3.291 15.906 1 98.69 26 ALA B O 1
ATOM 1469 N N . GLY B 1 27 ? 2.939 -4.664 14.867 1 98.69 27 GLY B N 1
ATOM 1470 C CA . GLY B 1 27 ? 3.676 -4.621 13.617 1 98.69 27 GLY B CA 1
ATOM 1471 C C . GLY B 1 27 ? 3.707 -3.236 12.992 1 98.69 27 GLY B C 1
ATOM 1472 O O . GLY B 1 27 ? 4.758 -2.781 12.531 1 98.69 27 GLY B O 1
ATOM 1473 N N . HIS B 1 28 ? 2.6 -2.516 12.992 1 98.88 28 HIS B N 1
ATOM 1474 C CA . HIS B 1 28 ? 2.529 -1.151 12.484 1 98.88 28 HIS B CA 1
ATOM 1475 C C . HIS B 1 28 ? 3.443 -0.22 13.266 1 98.88 28 HIS B C 1
ATOM 1477 O O . HIS B 1 28 ? 4.109 0.642 12.688 1 98.88 28 HIS B O 1
ATOM 1483 N N . GLN B 1 29 ? 3.387 -0.383 14.594 1 98.88 29 GLN B N 1
ATOM 1484 C CA . GLN B 1 29 ? 4.258 0.431 15.438 1 98.88 29 GLN B CA 1
ATOM 1485 C C . GLN B 1 29 ? 5.727 0.225 15.07 1 98.88 29 GLN B C 1
ATOM 1487 O O . GLN B 1 29 ? 6.465 1.192 14.883 1 98.88 29 GLN B O 1
ATOM 1492 N N . GLN B 1 30 ? 6.129 -1.036 14.906 1 98.69 30 GLN B N 1
ATOM 1493 C CA . GLN B 1 30 ? 7.52 -1.35 14.609 1 98.69 30 GLN B CA 1
ATOM 1494 C C . GLN B 1 30 ? 7.934 -0.778 13.258 1 98.69 30 GLN B C 1
ATOM 1496 O O . GLN B 1 30 ? 9.008 -0.191 13.125 1 98.69 30 GLN B O 1
ATOM 1501 N N . VAL B 1 31 ? 7.09 -0.961 12.273 1 98.75 31 VAL B N 1
ATOM 1502 C CA . VAL B 1 31 ? 7.398 -0.464 10.938 1 98.75 31 VAL B CA 1
ATOM 1503 C C . VAL B 1 31 ? 7.453 1.062 10.953 1 98.75 31 VAL B C 1
ATOM 1505 O O . VAL B 1 31 ? 8.312 1.665 10.297 1 98.75 31 VAL B O 1
ATOM 1508 N N . SER B 1 32 ? 6.523 1.716 11.68 1 98.88 32 SER B N 1
ATOM 1509 C CA . SER B 1 32 ? 6.527 3.17 11.797 1 98.88 32 SER B CA 1
ATOM 1510 C C . SER B 1 32 ? 7.824 3.674 12.422 1 98.88 32 SER B C 1
ATOM 1512 O O . SER B 1 32 ? 8.422 4.637 11.938 1 98.88 32 SER B O 1
ATOM 1514 N N . TYR B 1 33 ? 8.273 2.982 13.43 1 98.62 33 TYR B N 1
ATOM 1515 C CA . TYR B 1 33 ? 9.531 3.355 14.07 1 98.62 33 TYR B CA 1
ATOM 1516 C C . TYR B 1 33 ? 10.703 3.201 13.109 1 98.62 33 TYR B C 1
ATOM 1518 O O . TYR B 1 33 ? 11.57 4.074 13.031 1 98.62 33 TYR B O 1
ATOM 1526 N N . GLU B 1 34 ? 10.703 2.102 12.438 1 98.38 34 GLU B N 1
ATOM 1527 C CA . GLU B 1 34 ? 11.789 1.852 11.492 1 98.38 34 GLU B CA 1
ATOM 1528 C C . GLU B 1 34 ? 11.844 2.926 10.406 1 98.38 34 GLU B C 1
ATOM 1530 O O . GLU B 1 34 ? 12.914 3.461 10.109 1 98.38 34 GLU B O 1
ATOM 1535 N N . TRP B 1 35 ? 10.719 3.23 9.852 1 98.62 35 TRP B N 1
ATOM 1536 C CA . TRP B 1 35 ? 10.672 4.25 8.812 1 98.62 35 TRP B CA 1
ATOM 1537 C C . TRP B 1 35 ? 11.117 5.605 9.352 1 98.62 35 TRP B C 1
ATOM 1539 O O . TRP B 1 35 ? 11.891 6.312 8.711 1 98.62 35 TRP B O 1
ATOM 1549 N N . TRP B 1 36 ? 10.648 5.941 10.531 1 98.62 36 TRP B N 1
ATOM 1550 C CA . TRP B 1 36 ? 10.977 7.219 11.148 1 98.62 36 TRP B CA 1
ATOM 1551 C C . TRP B 1 36 ? 12.477 7.336 11.406 1 98.62 36 TRP B C 1
ATOM 1553 O O . TRP B 1 36 ? 13.062 8.398 11.219 1 98.62 36 TRP B O 1
ATOM 1563 N N . ASP B 1 37 ? 13.055 6.281 11.719 1 97.62 37 ASP B N 1
ATOM 1564 C CA . ASP B 1 37 ? 14.461 6.273 12.117 1 97.62 37 ASP B CA 1
ATOM 1565 C C . ASP B 1 37 ? 15.367 6.234 10.891 1 97.62 37 ASP B C 1
ATOM 1567 O O . ASP B 1 37 ? 16.406 6.895 10.867 1 97.62 37 ASP B O 1
ATOM 1571 N N . THR B 1 38 ? 14.945 5.535 9.844 1 97 38 THR B N 1
ATOM 1572 C CA . THR B 1 38 ? 15.914 5.238 8.797 1 97 38 THR B CA 1
ATOM 1573 C C . THR B 1 38 ? 15.586 6.012 7.52 1 97 38 THR B C 1
ATOM 1575 O O . THR B 1 38 ? 16.453 6.207 6.664 1 97 38 THR B O 1
ATOM 1578 N N . GLU B 1 39 ? 14.281 6.453 7.379 1 97.44 39 GLU B N 1
ATOM 1579 C CA . GLU B 1 39 ? 13.867 6.953 6.07 1 97.44 39 GLU B CA 1
ATOM 1580 C C . GLU B 1 39 ? 13.508 8.438 6.137 1 97.44 39 GLU B C 1
ATOM 1582 O O . GLU B 1 39 ? 13.711 9.172 5.172 1 97.44 39 GLU B O 1
ATOM 1587 N N . ARG B 1 40 ? 12.992 8.93 7.254 1 97.31 40 ARG B N 1
ATOM 1588 C CA . ARG B 1 40 ? 12.336 10.227 7.324 1 97.31 40 ARG B CA 1
ATOM 1589 C C . ARG B 1 40 ? 13.25 11.336 6.812 1 97.31 40 ARG B C 1
ATOM 1591 O O . ARG B 1 40 ? 12.781 12.305 6.219 1 97.31 40 ARG B O 1
ATOM 1598 N N . THR B 1 41 ? 14.594 11.242 7 1 96.38 41 THR B N 1
ATOM 1599 C CA . THR B 1 41 ? 15.523 12.312 6.664 1 96.38 41 THR B CA 1
ATOM 1600 C C . THR B 1 41 ? 15.75 12.383 5.156 1 96.38 41 THR B C 1
ATOM 1602 O O . THR B 1 41 ? 16.297 13.367 4.648 1 96.38 41 THR B O 1
ATOM 1605 N N . LYS B 1 42 ? 15.305 11.352 4.461 1 96.75 42 LYS B N 1
ATOM 1606 C CA . LYS B 1 42 ? 15.445 11.312 3.008 1 96.75 42 LYS B CA 1
ATOM 1607 C C . LYS B 1 42 ? 14.32 12.094 2.33 1 96.75 42 LYS B C 1
ATOM 1609 O O . LYS B 1 42 ? 14.336 12.281 1.112 1 96.75 42 LYS B O 1
ATOM 1614 N N . PHE B 1 43 ? 13.383 12.594 3.148 1 98.19 43 PHE B N 1
ATOM 1615 C CA . PHE B 1 43 ? 12.211 13.297 2.641 1 98.19 43 PHE B CA 1
ATOM 1616 C C . PHE B 1 43 ? 12.055 14.648 3.332 1 98.19 43 PHE B C 1
ATOM 1618 O O . PHE B 1 43 ? 12.609 14.867 4.406 1 98.19 43 PHE B O 1
ATOM 1625 N N . SER B 1 44 ? 11.383 15.547 2.68 1 98.69 44 SER B N 1
ATOM 1626 C CA . SER B 1 44 ? 10.836 16.719 3.352 1 98.69 44 SER B CA 1
ATOM 1627 C C . SER B 1 44 ? 9.445 16.453 3.904 1 98.69 44 SER B C 1
ATOM 1629 O O . SER B 1 44 ? 8.508 16.203 3.143 1 98.69 44 SER B O 1
ATOM 1631 N N . LEU B 1 45 ? 9.32 16.562 5.164 1 98.81 45 LEU B N 1
ATOM 1632 C CA . LEU B 1 45 ? 8.078 16.188 5.82 1 98.81 45 LEU B CA 1
ATOM 1633 C C . LEU B 1 45 ? 7.184 17.422 6.023 1 98.81 45 LEU B C 1
ATOM 1635 O O . LEU B 1 45 ? 7.68 18.516 6.309 1 98.81 45 LEU B O 1
ATOM 1639 N N . TYR B 1 46 ? 5.906 17.125 5.91 1 98.94 46 TYR B N 1
ATOM 1640 C CA . TYR B 1 46 ? 4.891 18.141 6.195 1 98.94 46 TYR B CA 1
ATOM 1641 C C . TYR B 1 46 ? 3.738 17.547 6.996 1 98.94 46 TYR B C 1
ATOM 1643 O O . TYR B 1 46 ? 3.443 16.359 6.879 1 98.94 46 TYR B O 1
ATOM 1651 N N . THR B 1 47 ? 3.186 18.328 7.828 1 98.75 47 THR B N 1
ATOM 1652 C CA . THR B 1 47 ? 1.916 18.031 8.484 1 98.75 47 THR B CA 1
ATOM 1653 C C . THR B 1 47 ? 0.915 19.156 8.25 1 98.75 47 THR B C 1
ATOM 1655 O O . THR B 1 47 ? 1.129 20.016 7.398 1 98.75 47 THR B O 1
ATOM 1658 N N . SER B 1 48 ? -0.264 19.047 8.828 1 98.75 48 SER B N 1
ATOM 1659 C CA . SER B 1 48 ? -1.281 20.078 8.617 1 98.75 48 SER B CA 1
ATOM 1660 C C . SER B 1 48 ? -1.979 20.438 9.922 1 98.75 48 SER B C 1
ATOM 1662 O O . SER B 1 48 ? -1.822 19.75 10.93 1 98.75 48 SER B O 1
ATOM 1664 N N . THR B 1 49 ? -2.768 21.516 9.852 1 97.81 49 THR B N 1
ATOM 1665 C CA . THR B 1 49 ? -3.559 21.922 11.008 1 97.81 49 THR B CA 1
ATOM 1666 C C . THR B 1 49 ? -4.559 20.828 11.383 1 97.81 49 THR B C 1
ATOM 1668 O O . THR B 1 49 ? -4.871 20.656 12.562 1 97.81 49 THR B O 1
ATOM 1671 N N . LEU B 1 50 ? -5.027 20.125 10.406 1 98.5 50 LEU B N 1
ATOM 1672 C CA . LEU B 1 50 ? -5.945 19.016 10.656 1 98.5 50 LEU B CA 1
ATOM 1673 C C . LEU B 1 50 ? -5.27 17.922 11.469 1 98.5 50 LEU B C 1
ATOM 1675 O O . LEU B 1 50 ? -5.844 17.422 12.43 1 98.5 50 LEU B O 1
ATOM 1679 N N . VAL B 1 51 ? -4.031 17.562 11.125 1 98.81 51 VAL B N 1
ATOM 1680 C CA . VAL B 1 51 ? -3.285 16.531 11.836 1 98.81 51 VAL B CA 1
ATOM 1681 C C . VAL B 1 51 ? -3.025 16.969 13.273 1 98.81 51 VAL B C 1
ATOM 1683 O O . VAL B 1 51 ? -3.182 16.188 14.211 1 98.81 51 VAL B O 1
ATOM 1686 N N . LEU B 1 52 ? -2.643 18.25 13.445 1 98.56 52 LEU B N 1
ATOM 1687 C CA . LEU B 1 52 ? -2.4 18.781 14.789 1 98.56 52 LEU B CA 1
ATOM 1688 C C . LEU B 1 52 ? -3.666 18.703 15.633 1 98.56 52 LEU B C 1
ATOM 1690 O O . LEU B 1 52 ? -3.611 18.312 16.812 1 98.56 52 LEU B O 1
ATOM 1694 N N . ARG B 1 53 ? -4.77 19.047 15.023 1 98 53 ARG B N 1
ATOM 1695 C CA . ARG B 1 53 ? -6.043 18.984 15.734 1 98 53 ARG B CA 1
ATOM 1696 C C . ARG B 1 53 ? -6.379 17.562 16.141 1 98 53 ARG B C 1
ATOM 1698 O O . ARG B 1 53 ? -6.758 17.297 17.281 1 98 53 ARG B O 1
ATOM 1705 N N . GLU B 1 54 ? -6.277 16.641 15.203 1 98.56 54 GLU B N 1
ATOM 1706 C CA . GLU B 1 54 ? -6.547 15.227 15.492 1 98.56 54 GLU B CA 1
ATOM 1707 C C . GLU B 1 54 ? -5.602 14.695 16.562 1 98.56 54 GLU B C 1
ATOM 1709 O O . GLU B 1 54 ? -6.02 13.969 17.469 1 98.56 54 GLU B O 1
ATOM 1714 N N . ALA B 1 55 ? -4.336 15.094 16.484 1 98.44 55 ALA B N 1
ATOM 1715 C CA . ALA B 1 55 ? -3.314 14.617 17.406 1 98.44 55 ALA B CA 1
ATOM 1716 C C . ALA B 1 55 ? -3.564 15.156 18.812 1 98.44 55 ALA B C 1
ATOM 1718 O O . ALA B 1 55 ? -3.127 14.555 19.797 1 98.44 55 ALA B O 1
ATOM 1719 N N . SER B 1 56 ? -4.246 16.234 18.922 1 98.12 56 SER B N 1
ATOM 1720 C CA . SER B 1 56 ? -4.477 16.906 20.203 1 98.12 56 SER B CA 1
ATOM 1721 C C . SER B 1 56 ? -5.707 16.344 20.891 1 98.12 56 SER B C 1
ATOM 1723 O O . SER B 1 56 ? -6 16.703 22.031 1 98.12 56 SER B O 1
ATOM 1725 N N . SER B 1 57 ? -6.391 15.422 20.234 1 97.06 57 SER B N 1
ATOM 1726 C CA . SER B 1 57 ? -7.641 14.906 20.781 1 97.06 57 SER B CA 1
ATOM 1727 C C . SER B 1 57 ? -7.387 13.719 21.703 1 97.06 57 SER B C 1
ATOM 1729 O O . SER B 1 57 ? -6.344 13.07 21.609 1 97.06 57 SER B O 1
ATOM 1731 N N . GLY B 1 58 ? -8.367 13.445 22.609 1 95.81 58 GLY B N 1
ATOM 1732 C CA . GLY B 1 58 ? -8.305 12.266 23.469 1 95.81 58 GLY B CA 1
ATOM 1733 C C . GLY B 1 58 ? -7.578 12.508 24.766 1 95.81 58 GLY B C 1
ATOM 1734 O O . GLY B 1 58 ? -7.648 13.609 25.328 1 95.81 58 GLY B O 1
ATOM 1735 N N . ASN B 1 59 ? -6.984 11.445 25.297 1 96.19 59 ASN B N 1
ATOM 1736 C CA . ASN B 1 59 ? -6.242 11.5 26.547 1 96.19 59 ASN B CA 1
ATOM 1737 C C . ASN B 1 59 ? -5.098 12.508 26.484 1 96.19 59 ASN B C 1
ATOM 1739 O O . ASN B 1 59 ? -4.297 12.477 25.547 1 96.19 59 ASN B O 1
ATOM 1743 N N . PRO B 1 60 ? -5.02 13.375 27.453 1 97.25 60 PRO B N 1
ATOM 1744 C CA . PRO B 1 60 ? -4.016 14.445 27.422 1 97.25 60 PRO B CA 1
ATOM 1745 C C . PRO B 1 60 ? -2.59 13.906 27.297 1 97.25 60 PRO B C 1
ATOM 1747 O O . PRO B 1 60 ? -1.78 14.477 26.547 1 97.25 60 PRO B O 1
ATOM 1750 N N . GLU B 1 61 ? -2.307 12.914 27.984 1 97.56 61 GLU B N 1
ATOM 1751 C CA . GLU B 1 61 ? -0.969 12.336 27.906 1 97.56 61 GLU B CA 1
ATOM 1752 C C . GLU B 1 61 ? -0.68 11.797 26.5 1 97.56 61 GLU B C 1
ATOM 1754 O O . GLU B 1 61 ? 0.408 12 25.969 1 97.56 61 GLU B O 1
ATOM 1759 N N . ALA B 1 62 ? -1.664 11.102 25.984 1 97.19 62 ALA B N 1
ATOM 1760 C CA . ALA B 1 62 ? -1.528 10.57 24.625 1 97.19 62 ALA B CA 1
ATOM 1761 C C . ALA B 1 62 ? -1.425 11.695 23.609 1 97.19 62 ALA B C 1
ATOM 1763 O O . ALA B 1 62 ? -0.627 11.625 22.672 1 97.19 62 ALA B O 1
ATOM 1764 N N . ALA B 1 63 ? -2.215 12.695 23.844 1 98.31 63 ALA B N 1
ATOM 1765 C CA . ALA B 1 63 ? -2.191 13.852 22.953 1 98.31 63 ALA B CA 1
ATOM 1766 C C . ALA B 1 63 ? -0.834 14.547 23 1 98.31 63 ALA B C 1
ATOM 1768 O O . ALA B 1 63 ? -0.275 14.891 21.953 1 98.31 63 ALA B O 1
ATOM 1769 N N . SER B 1 64 ? -0.322 14.727 24.188 1 98.44 64 SER B N 1
ATOM 1770 C CA . SER B 1 64 ? 0.984 15.352 24.344 1 98.44 64 SER B CA 1
ATOM 1771 C C . SER B 1 64 ? 2.078 14.547 23.656 1 98.44 64 SER B C 1
ATOM 1773 O O . SER B 1 64 ? 2.959 15.117 23 1 98.44 64 SER B O 1
ATOM 1775 N N . ALA B 1 65 ? 2.006 13.258 23.766 1 98.38 65 ALA B N 1
ATOM 1776 C CA . ALA B 1 65 ? 2.982 12.375 23.141 1 98.38 65 ALA B CA 1
ATOM 1777 C C . ALA B 1 65 ? 2.928 12.5 21.609 1 98.38 65 ALA B C 1
ATOM 1779 O O . ALA B 1 65 ? 3.967 12.562 20.953 1 98.38 65 ALA B O 1
ATOM 1780 N N . ARG B 1 66 ? 1.687 12.508 21.062 1 98.81 66 ARG B N 1
ATOM 1781 C CA . ARG B 1 66 ? 1.542 12.664 19.625 1 98.81 66 ARG B CA 1
ATOM 1782 C C . ARG B 1 66 ? 2.107 14 19.156 1 98.81 66 ARG B C 1
ATOM 1784 O O . ARG B 1 66 ? 2.836 14.062 18.156 1 98.81 66 ARG B O 1
ATOM 1791 N N . LEU B 1 67 ? 1.805 15.055 19.859 1 98.75 67 LEU B N 1
ATOM 1792 C CA . LEU B 1 67 ? 2.225 16.391 19.453 1 98.75 67 LEU B CA 1
ATOM 1793 C C . LEU B 1 67 ? 3.74 16.531 19.531 1 98.75 67 LEU B C 1
ATOM 1795 O O . LEU B 1 67 ? 4.344 17.266 18.75 1 98.75 67 LEU B O 1
ATOM 1799 N N . GLU B 1 68 ? 4.395 15.82 20.406 1 98.56 68 GLU B N 1
ATOM 1800 C CA . GLU B 1 68 ? 5.852 15.82 20.516 1 98.56 68 GLU B CA 1
ATOM 1801 C C . GLU B 1 68 ? 6.496 15.289 19.234 1 98.56 68 GLU B C 1
ATOM 1803 O O . GLU B 1 68 ? 7.516 15.805 18.781 1 98.56 68 GLU B O 1
ATOM 1808 N N . TRP B 1 69 ? 5.902 14.297 18.656 1 98.56 69 TRP B N 1
ATOM 1809 C CA . TRP B 1 69 ? 6.438 13.688 17.453 1 98.56 69 TRP B CA 1
ATOM 1810 C C . TRP B 1 69 ? 6.281 14.625 16.25 1 98.56 69 TRP B C 1
ATOM 1812 O O . TRP B 1 69 ? 6.961 14.469 15.242 1 98.56 69 TRP B O 1
ATOM 1822 N N . LEU B 1 70 ? 5.367 15.547 16.359 1 98.69 70 LEU B N 1
ATOM 1823 C CA . LEU B 1 70 ? 5.074 16.438 15.242 1 98.69 70 LEU B CA 1
ATOM 1824 C C . LEU B 1 70 ? 5.906 17.719 15.336 1 98.69 70 LEU B C 1
ATOM 1826 O O . LEU B 1 70 ? 5.922 18.531 14.406 1 98.69 70 LEU B O 1
ATOM 1830 N N . GLN B 1 71 ? 6.609 17.844 16.453 1 97.88 71 GLN B N 1
ATOM 1831 C CA . GLN B 1 71 ? 7.391 19.062 16.656 1 97.88 71 GLN B CA 1
ATOM 1832 C C . GLN B 1 71 ? 8.438 19.234 15.562 1 97.88 71 GLN B C 1
ATOM 1834 O O 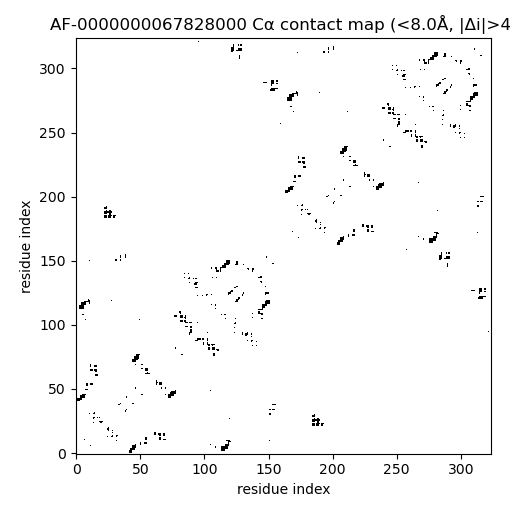. GLN B 1 71 ? 9.148 18.297 15.219 1 97.88 71 GLN B O 1
ATOM 1839 N N . GLY B 1 72 ? 8.547 20.391 15.047 1 97.56 72 GLY B N 1
ATOM 1840 C CA . GLY B 1 72 ? 9.57 20.703 14.07 1 97.56 72 GLY B CA 1
ATOM 1841 C C . GLY B 1 72 ? 9.141 20.422 12.641 1 97.56 72 GLY B C 1
ATOM 1842 O O . GLY B 1 72 ? 9.82 20.797 11.688 1 97.56 72 GLY B O 1
ATOM 1843 N N . ILE B 1 73 ? 8.055 19.703 12.445 1 98.69 73 ILE B N 1
ATOM 1844 C CA . ILE B 1 73 ? 7.547 19.438 11.102 1 98.69 73 ILE B CA 1
ATOM 1845 C C . ILE B 1 73 ? 6.711 20.625 10.625 1 98.69 73 ILE B C 1
ATOM 1847 O O . ILE B 1 73 ? 5.781 21.047 11.312 1 98.69 73 ILE B O 1
ATOM 1851 N N . PRO B 1 74 ? 7.094 21.172 9.453 1 98.81 74 PRO B N 1
ATOM 1852 C CA . PRO B 1 74 ? 6.312 22.297 8.945 1 98.81 74 PRO B CA 1
ATOM 1853 C C . PRO B 1 74 ? 4.828 21.969 8.789 1 98.81 74 PRO B C 1
ATOM 1855 O O . PRO B 1 74 ? 4.48 20.875 8.359 1 98.81 74 PRO B O 1
ATOM 1858 N N . VAL B 1 75 ? 3.973 22.953 9.172 1 98.81 75 VAL B N 1
ATOM 1859 C CA . VAL B 1 75 ? 2.523 22.812 9.117 1 98.81 75 VAL B CA 1
ATOM 1860 C C . VAL B 1 75 ? 1.976 23.531 7.887 1 98.81 75 VAL B C 1
ATOM 1862 O O . VAL B 1 75 ? 2.148 24.75 7.742 1 98.81 75 VAL B O 1
ATOM 1865 N N . ILE B 1 76 ? 1.333 22.797 7.066 1 98.5 76 ILE B N 1
ATOM 1866 C CA . ILE B 1 76 ? 0.747 23.422 5.887 1 98.5 76 ILE B CA 1
ATOM 1867 C C . ILE B 1 76 ? -0.717 23.766 6.16 1 98.5 76 ILE B C 1
ATOM 1869 O O . ILE B 1 76 ? -1.376 23.109 6.965 1 98.5 76 ILE B O 1
ATOM 1873 N N . ALA B 1 77 ? -1.264 24.766 5.465 1 96.5 77 ALA B N 1
ATOM 1874 C CA . ALA B 1 77 ? -2.605 25.281 5.719 1 96.5 77 ALA B CA 1
ATOM 1875 C C . ALA B 1 77 ? -3.654 24.484 4.941 1 96.5 77 ALA B C 1
ATOM 1877 O O . ALA B 1 77 ? -3.381 23.984 3.852 1 96.5 77 ALA B O 1
ATOM 1878 N N . ILE B 1 78 ? -4.773 24.391 5.504 1 98.12 78 ILE B N 1
ATOM 1879 C CA . ILE B 1 78 ? -5.949 23.906 4.785 1 98.12 78 ILE B CA 1
ATOM 1880 C C . ILE B 1 78 ? -6.625 25.078 4.07 1 98.12 78 ILE B C 1
ATOM 1882 O O . ILE B 1 78 ? -7.234 25.938 4.707 1 98.12 78 ILE B O 1
ATOM 1886 N N . THR B 1 79 ? -6.539 25.109 2.818 1 98.19 79 THR B N 1
ATOM 1887 C CA . THR B 1 79 ? -7.059 26.219 2.031 1 98.19 79 THR B CA 1
ATOM 1888 C C . THR B 1 79 ? -8.508 25.969 1.616 1 98.19 79 THR B C 1
ATOM 1890 O O . THR B 1 79 ? -9.008 24.844 1.77 1 98.19 79 THR B O 1
ATOM 1893 N N . GLN B 1 80 ? -9.125 26.984 1.08 1 98.31 80 GLN B N 1
ATOM 1894 C CA . GLN B 1 80 ? -10.477 26.844 0.551 1 98.31 80 GLN B CA 1
ATOM 1895 C C . GLN B 1 80 ? -10.5 25.891 -0.644 1 98.31 80 GLN B C 1
ATOM 1897 O O . GLN B 1 80 ? -11.461 25.141 -0.824 1 98.31 80 GLN B O 1
ATOM 1902 N N . GLU B 1 81 ? -9.492 25.938 -1.392 1 98.06 81 GLU B N 1
ATOM 1903 C CA . GLU B 1 81 ? -9.391 25.062 -2.549 1 98.06 81 GLU B CA 1
ATOM 1904 C C . GLU B 1 81 ? -9.273 23.594 -2.119 1 98.06 81 GLU B C 1
ATOM 1906 O O . GLU B 1 81 ? -9.875 22.719 -2.73 1 98.06 81 GLU B O 1
ATOM 1911 N N . ALA B 1 82 ? -8.492 23.359 -1.056 1 98.5 82 ALA B N 1
ATOM 1912 C CA . ALA B 1 82 ? -8.375 22 -0.522 1 98.5 82 ALA B CA 1
ATOM 1913 C C . ALA B 1 82 ? -9.719 21.5 0.001 1 98.5 82 ALA B C 1
ATOM 1915 O O . ALA B 1 82 ? -10.062 20.328 -0.185 1 98.5 82 ALA B O 1
ATOM 1916 N N . GLU B 1 83 ? -10.422 22.391 0.635 1 98.62 83 GLU B N 1
ATOM 1917 C CA . GLU B 1 83 ? -11.75 22.031 1.131 1 98.62 83 GLU B CA 1
ATOM 1918 C C . GLU B 1 83 ? -12.695 21.688 -0.018 1 98.62 83 GLU B C 1
ATOM 1920 O O . GLU B 1 83 ? -13.477 20.734 0.069 1 98.62 83 GLU B O 1
ATOM 1925 N N . ALA B 1 84 ? -12.648 22.469 -1.043 1 98.56 84 ALA B N 1
ATOM 1926 C CA . ALA B 1 84 ? -13.477 22.219 -2.217 1 98.56 84 ALA B CA 1
ATOM 1927 C C . ALA B 1 84 ? -13.133 20.859 -2.846 1 98.56 84 ALA B C 1
ATOM 1929 O O . ALA B 1 84 ? -14.031 20.109 -3.227 1 98.56 84 ALA B O 1
ATOM 1930 N N . LEU B 1 85 ? -11.859 20.641 -2.963 1 98.62 85 LEU B N 1
ATOM 1931 C CA . LEU B 1 85 ? -11.43 19.344 -3.484 1 98.62 85 LEU B CA 1
ATOM 1932 C C . LEU B 1 85 ? -11.898 18.203 -2.584 1 98.62 85 LEU B C 1
ATOM 1934 O O . LEU B 1 85 ? -12.32 17.156 -3.072 1 98.62 85 LEU B O 1
ATOM 1938 N N . SER B 1 86 ? -11.789 18.391 -1.31 1 98.75 86 SER B N 1
ATOM 1939 C CA . SER B 1 86 ? -12.273 17.406 -0.353 1 98.75 86 SER B CA 1
ATOM 1940 C C . SER B 1 86 ? -13.742 17.078 -0.583 1 98.75 86 SER B C 1
ATOM 1942 O O . SER B 1 86 ? -14.133 15.914 -0.607 1 98.75 86 SER B O 1
ATOM 1944 N N . GLU B 1 87 ? -14.523 18.047 -0.745 1 98.38 87 GLU B N 1
ATOM 1945 C CA . GLU B 1 87 ? -15.953 17.859 -1.008 1 98.38 87 GLU B CA 1
ATOM 1946 C C . GLU B 1 87 ? -16.188 17.141 -2.33 1 98.38 87 GLU B C 1
ATOM 1948 O O . GLU B 1 87 ? -17.062 16.281 -2.43 1 98.38 87 GLU B O 1
ATOM 1953 N N . TYR B 1 88 ? -15.414 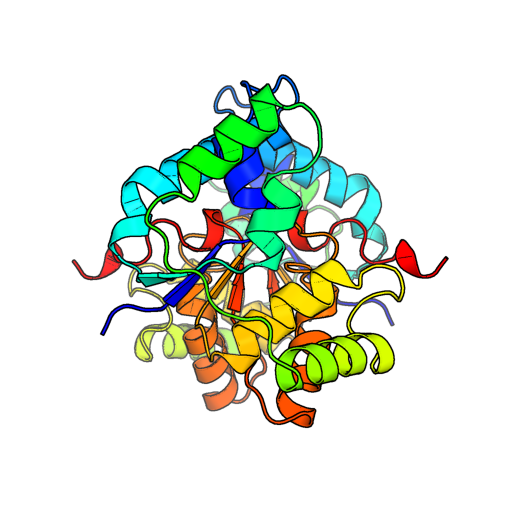17.5 -3.277 1 98.5 88 TYR B N 1
ATOM 1954 C CA . TYR B 1 88 ? -15.516 16.875 -4.594 1 98.5 88 TYR B CA 1
ATOM 1955 C C . TYR B 1 88 ? -15.203 15.383 -4.52 1 98.5 88 TYR B C 1
ATOM 1957 O O . TYR B 1 88 ? -15.852 14.57 -5.18 1 98.5 88 TYR B O 1
ATOM 1965 N N . LEU B 1 89 ? -14.234 14.961 -3.719 1 98.56 89 LEU B N 1
ATOM 1966 C CA . LEU B 1 89 ? -13.875 13.555 -3.52 1 98.56 89 LEU B CA 1
ATOM 1967 C C . LEU B 1 89 ? -15.055 12.773 -2.965 1 98.56 89 LEU B C 1
ATOM 1969 O O . LEU B 1 89 ? -15.297 11.633 -3.375 1 98.56 89 LEU B O 1
ATOM 1973 N N . ILE B 1 90 ? -15.781 13.391 -2.113 1 97.88 90 ILE B N 1
ATOM 1974 C CA . ILE B 1 90 ? -16.938 12.742 -1.503 1 97.88 90 ILE B CA 1
ATOM 1975 C C . ILE B 1 90 ? -18.078 12.68 -2.51 1 97.88 90 ILE B C 1
ATOM 1977 O O . ILE B 1 90 ? -18.734 11.641 -2.643 1 97.88 90 ILE B O 1
ATOM 1981 N N . GLN B 1 91 ? -18.312 13.734 -3.191 1 96.44 91 GLN B N 1
ATOM 1982 C CA . GLN B 1 91 ? -19.375 13.805 -4.188 1 96.44 91 GLN B CA 1
ATOM 1983 C C . GLN B 1 91 ? -19.172 12.758 -5.277 1 96.44 91 GLN B C 1
ATOM 1985 O O . GLN B 1 91 ? -20.156 12.18 -5.773 1 96.44 91 GLN B O 1
ATOM 1990 N N . ARG B 1 92 ? -17.922 12.492 -5.691 1 95.88 92 ARG B N 1
ATOM 1991 C CA . ARG B 1 92 ? -17.609 11.523 -6.738 1 95.88 92 ARG B CA 1
ATOM 1992 C C . ARG B 1 92 ? -17.531 10.109 -6.18 1 95.88 92 ARG B C 1
ATOM 1994 O O . ARG B 1 92 ? -17.109 9.18 -6.875 1 95.88 92 ARG B O 1
ATOM 2001 N N . ALA B 1 93 ? -17.859 9.984 -4.906 1 91.44 93 ALA B N 1
ATOM 2002 C CA . ALA B 1 93 ? -17.938 8.695 -4.223 1 91.44 93 ALA B CA 1
ATOM 2003 C C . ALA B 1 93 ? -16.578 8.008 -4.199 1 91.44 93 ALA B C 1
ATOM 2005 O O . ALA B 1 93 ? -16.484 6.781 -4.234 1 91.44 93 ALA B O 1
ATOM 2006 N N . ALA B 1 94 ? -15.508 8.852 -4.234 1 93.56 94 ALA B N 1
ATOM 2007 C CA . ALA B 1 94 ? -14.172 8.297 -4.047 1 93.56 94 ALA B CA 1
ATOM 2008 C C . ALA B 1 94 ? -13.961 7.852 -2.604 1 93.56 94 ALA B C 1
ATOM 2010 O O . ALA B 1 94 ? -13.203 6.91 -2.342 1 93.56 94 ALA B O 1
ATOM 2011 N N . LEU B 1 95 ? -14.594 8.547 -1.682 1 95.25 95 LEU B N 1
ATOM 2012 C CA . LEU B 1 95 ? -14.664 8.188 -0.268 1 95.25 95 LEU B CA 1
ATOM 2013 C C . LEU B 1 95 ? -16.094 8.25 0.24 1 95.25 95 LEU B C 1
ATOM 2015 O O . LEU B 1 95 ? -16.938 8.961 -0.326 1 95.25 95 LEU B O 1
ATOM 2019 N N . PRO B 1 96 ? -16.391 7.441 1.292 1 93.56 96 PRO B N 1
ATOM 2020 C CA . PRO B 1 96 ? -17.75 7.492 1.856 1 93.56 96 PRO B CA 1
ATOM 2021 C C . PRO B 1 96 ? -18.078 8.852 2.471 1 93.56 96 PRO B C 1
ATOM 2023 O O . PRO B 1 96 ? -17.172 9.594 2.855 1 93.56 96 PRO B O 1
ATOM 2026 N N . GLN B 1 97 ? -19.328 9.156 2.641 1 93.31 97 GLN B N 1
ATOM 2027 C CA . GLN B 1 97 ? -19.828 10.438 3.121 1 93.31 97 GLN B CA 1
ATOM 2028 C C . GLN B 1 97 ? -19.344 10.727 4.535 1 93.31 97 GLN B C 1
ATOM 2030 O O . GLN B 1 97 ? -19.094 11.883 4.891 1 93.31 97 GLN B O 1
ATOM 2035 N N . LYS B 1 98 ? -19.047 9.719 5.25 1 92.94 98 LYS B N 1
ATOM 2036 C CA . LYS B 1 98 ? -18.672 9.898 6.645 1 92.94 98 LYS B CA 1
ATOM 2037 C C . LYS B 1 98 ? -17.156 10.102 6.785 1 92.94 98 LYS B C 1
ATOM 2039 O O . LYS B 1 98 ? -16.672 10.422 7.867 1 92.94 98 LYS B O 1
ATOM 2044 N N . ALA B 1 99 ? -16.438 9.938 5.684 1 94.38 99 ALA B N 1
ATOM 2045 C CA . ALA B 1 99 ? -14.977 10 5.742 1 94.38 99 ALA B CA 1
ATOM 2046 C C . ALA B 1 99 ? -14.469 11.383 5.344 1 94.38 99 ALA B C 1
ATOM 2048 O O . ALA B 1 99 ? -13.555 11.5 4.523 1 94.38 99 ALA B O 1
ATOM 2049 N N . VAL B 1 100 ? -14.977 12.438 5.965 1 95.69 100 VAL B N 1
ATOM 2050 C CA . VAL B 1 100 ? -14.703 13.82 5.59 1 95.69 100 VAL B CA 1
ATOM 2051 C C . VAL B 1 100 ? -13.266 14.172 5.938 1 95.69 100 VAL B C 1
ATOM 2053 O O . VAL B 1 100 ? -12.555 14.781 5.133 1 95.69 100 VAL B O 1
ATOM 2056 N N . ALA B 1 101 ? -12.805 13.797 7.109 1 97.5 101 ALA B N 1
ATOM 2057 C CA . ALA B 1 101 ? -11.43 14.094 7.52 1 97.5 101 ALA B CA 1
ATOM 2058 C C . ALA B 1 101 ? -10.43 13.414 6.598 1 97.5 101 ALA B C 1
ATOM 2060 O O . ALA B 1 101 ? -9.414 14.008 6.23 1 97.5 101 ALA B O 1
ATOM 2061 N N . ASP B 1 102 ? -10.727 12.203 6.219 1 98.25 102 ASP B N 1
ATOM 2062 C CA . ASP B 1 102 ? -9.867 11.461 5.309 1 98.25 102 ASP B CA 1
ATOM 2063 C C . ASP B 1 102 ? -9.773 12.148 3.951 1 98.25 102 ASP B C 1
ATOM 2065 O O . ASP B 1 102 ? -8.688 12.289 3.393 1 98.25 102 ASP B O 1
ATOM 2069 N N . ALA B 1 103 ? -10.93 12.562 3.447 1 98.75 103 ALA B N 1
ATOM 2070 C CA . ALA B 1 103 ? -10.961 13.297 2.186 1 98.75 103 ALA B CA 1
ATOM 2071 C C . ALA B 1 103 ? -10.133 14.578 2.277 1 98.75 103 ALA B C 1
ATOM 2073 O O . ALA B 1 103 ? -9.43 14.938 1.332 1 98.75 103 ALA B O 1
ATOM 2074 N N . LEU B 1 104 ? -10.203 15.25 3.389 1 98.81 104 LEU B N 1
ATOM 2075 C CA . LEU B 1 104 ? -9.5 16.516 3.564 1 98.81 104 LEU B CA 1
ATOM 2076 C C . LEU B 1 104 ? -7.996 16.297 3.648 1 98.81 104 LEU B C 1
ATOM 2078 O O . LEU B 1 104 ? -7.219 17.125 3.17 1 98.81 104 LEU B O 1
ATOM 2082 N N . HIS B 1 105 ? -7.508 15.203 4.273 1 98.94 105 HIS B N 1
ATOM 2083 C CA . HIS B 1 105 ? -6.09 14.859 4.246 1 98.94 105 HIS B CA 1
ATOM 2084 C C . HIS B 1 105 ? -5.582 14.727 2.814 1 98.94 105 HIS B C 1
ATOM 2086 O O . HIS B 1 105 ? -4.566 15.32 2.453 1 98.94 105 HIS B O 1
ATOM 2092 N N . ILE B 1 106 ? -6.336 13.938 2.014 1 98.94 106 ILE B N 1
ATOM 2093 C CA . ILE B 1 106 ? -5.941 13.688 0.632 1 98.94 106 ILE B CA 1
ATOM 2094 C C . ILE B 1 106 ? -5.941 15 -0.153 1 98.94 106 ILE B C 1
ATOM 2096 O O . ILE B 1 106 ? -4.973 15.312 -0.846 1 98.94 106 ILE B O 1
ATOM 2100 N N . ALA B 1 107 ? -6.988 15.797 0.028 1 98.94 107 ALA B N 1
ATOM 2101 C CA . ALA B 1 107 ? -7.152 17.062 -0.691 1 98.94 107 ALA B CA 1
ATOM 2102 C C . ALA B 1 107 ? -6.051 18.047 -0.32 1 98.94 107 ALA B C 1
ATOM 2104 O O . ALA B 1 107 ? -5.52 18.75 -1.185 1 98.94 107 ALA B O 1
ATOM 2105 N N . THR B 1 108 ? -5.738 18.125 0.941 1 98.88 108 THR B N 1
ATOM 2106 C CA . THR B 1 108 ? -4.699 19.031 1.414 1 98.88 108 THR B CA 1
ATOM 2107 C C . THR B 1 108 ? -3.344 18.672 0.817 1 98.88 108 THR B C 1
ATOM 2109 O O . THR B 1 108 ? -2.631 19.531 0.304 1 98.88 108 THR B O 1
ATOM 2112 N N . ALA B 1 109 ? -3.008 17.359 0.828 1 98.94 109 ALA B N 1
ATOM 2113 C CA . ALA B 1 109 ? -1.75 16.906 0.241 1 98.94 109 ALA B CA 1
ATOM 2114 C C . ALA B 1 109 ? -1.718 17.172 -1.262 1 98.94 109 ALA B C 1
ATOM 2116 O O . ALA B 1 109 ? -0.695 17.594 -1.801 1 98.94 109 ALA B O 1
ATOM 2117 N N . ALA B 1 110 ? -2.816 16.938 -1.949 1 98.88 110 ALA B N 1
ATOM 2118 C CA . ALA B 1 110 ? -2.906 17.141 -3.391 1 98.88 110 ALA B CA 1
ATOM 2119 C C . ALA B 1 110 ? -2.758 18.625 -3.742 1 98.88 110 ALA B C 1
ATOM 2121 O O . ALA B 1 110 ? -2.006 18.984 -4.652 1 98.88 110 ALA B O 1
ATOM 2122 N N . TYR B 1 111 ? -3.492 19.484 -2.99 1 98.81 111 TYR B N 1
ATOM 2123 C CA . TYR B 1 111 ? -3.465 20.922 -3.254 1 98.81 111 TYR B CA 1
ATOM 2124 C C . TYR B 1 111 ? -2.043 21.469 -3.168 1 98.81 111 TYR B C 1
ATOM 2126 O O . TYR B 1 111 ? -1.628 22.281 -4.004 1 98.81 111 TYR B O 1
ATOM 2134 N N . HIS B 1 112 ? -1.294 21 -2.17 1 98.69 112 HIS B N 1
ATOM 2135 C CA . HIS B 1 112 ? 0.062 21.484 -1.953 1 98.69 112 HIS B CA 1
ATOM 2136 C C . HIS B 1 112 ? 1.072 20.703 -2.783 1 98.69 112 HIS B C 1
ATOM 2138 O O . HIS B 1 112 ? 2.281 20.906 -2.648 1 98.69 112 HIS B O 1
ATOM 2144 N N . GLN B 1 113 ? 0.602 19.75 -3.582 1 98.31 113 GLN B N 1
ATOM 2145 C CA . GLN B 1 113 ? 1.391 18.984 -4.547 1 98.31 113 GLN B CA 1
ATOM 2146 C C . GLN B 1 113 ? 2.477 18.172 -3.848 1 98.31 113 GLN B C 1
ATOM 2148 O O . GLN B 1 113 ? 3.623 18.141 -4.301 1 98.31 113 GLN B O 1
ATOM 2153 N N . LEU B 1 114 ? 2.098 17.641 -2.736 1 98.75 114 LEU B N 1
ATOM 2154 C CA . LEU B 1 114 ? 3.037 16.75 -2.064 1 98.75 114 LEU B CA 1
ATOM 2155 C C . LEU B 1 114 ? 3.104 15.398 -2.768 1 98.75 114 LEU B C 1
ATOM 2157 O O . LEU B 1 114 ? 2.098 14.914 -3.295 1 98.75 114 LEU B O 1
ATOM 2161 N N 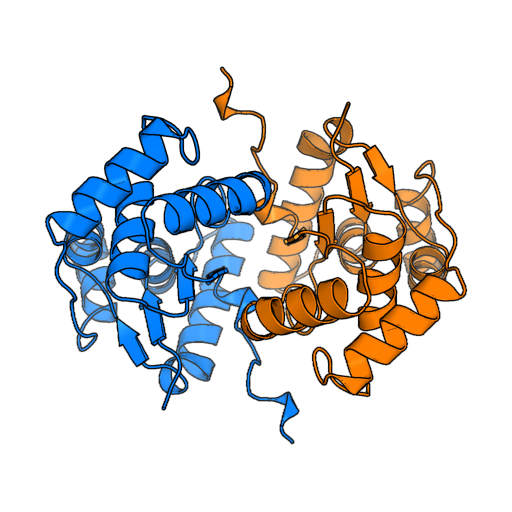. ASN B 1 115 ? 4.262 14.766 -2.756 1 98.56 115 ASN B N 1
ATOM 2162 C CA . ASN B 1 115 ? 4.48 13.539 -3.506 1 98.56 115 ASN B CA 1
ATOM 2163 C C . ASN B 1 115 ? 3.766 12.352 -2.863 1 98.56 115 ASN B C 1
ATOM 2165 O O . ASN B 1 115 ? 3.127 11.555 -3.555 1 98.56 115 ASN B O 1
ATOM 2169 N N . PHE B 1 116 ? 3.885 12.281 -1.52 1 98.81 116 PHE B N 1
ATOM 2170 C CA . PHE B 1 116 ? 3.354 11.117 -0.813 1 98.81 116 PHE B CA 1
ATOM 2171 C C . PHE B 1 116 ? 2.426 11.547 0.316 1 98.81 116 PHE B C 1
ATOM 2173 O O . PHE B 1 116 ? 2.65 12.586 0.95 1 98.81 116 PHE B O 1
ATOM 2180 N N . LEU B 1 117 ? 1.379 10.828 0.547 1 98.94 117 LEU B N 1
ATOM 2181 C CA . LEU B 1 117 ? 0.611 10.836 1.787 1 98.94 117 LEU B CA 1
ATOM 2182 C C . LEU B 1 117 ? 0.811 9.531 2.555 1 98.94 117 LEU B C 1
ATOM 2184 O O . LEU B 1 117 ? 0.388 8.461 2.1 1 98.94 117 LEU B O 1
ATOM 2188 N N . LEU B 1 118 ? 1.506 9.602 3.703 1 98.94 118 LEU B N 1
ATOM 2189 C CA . LEU B 1 118 ? 1.886 8.453 4.516 1 98.94 118 LEU B CA 1
ATOM 2190 C C . LEU B 1 118 ? 0.831 8.172 5.582 1 98.94 118 LEU B C 1
ATOM 2192 O O . LEU B 1 118 ? 0.538 9.031 6.414 1 98.94 118 LEU B O 1
ATOM 2196 N N . THR B 1 119 ? 0.223 7 5.566 1 98.94 119 THR B N 1
ATOM 2197 C CA . THR B 1 119 ? -0.917 6.707 6.43 1 98.94 119 THR B CA 1
ATOM 2198 C C . THR B 1 119 ? -1.017 5.207 6.703 1 98.94 119 THR B C 1
ATOM 2200 O O . THR B 1 119 ? -0.548 4.395 5.902 1 98.94 119 THR B O 1
ATOM 2203 N N . TRP B 1 120 ? -1.567 4.828 7.793 1 98.75 120 TRP B N 1
ATOM 2204 C CA . TRP B 1 120 ? -1.926 3.438 8.055 1 98.75 120 TRP B CA 1
ATOM 2205 C C . TRP B 1 120 ? -3.424 3.217 7.871 1 98.75 120 TRP B C 1
ATOM 2207 O O . TRP B 1 120 ? -3.93 2.119 8.109 1 98.75 120 TRP B O 1
ATOM 2217 N N . ASN B 1 121 ? -4.137 4.305 7.52 1 98 121 ASN B N 1
ATOM 2218 C CA . ASN B 1 121 ? -5.562 4.141 7.25 1 98 121 ASN B CA 1
ATOM 2219 C C . ASN B 1 121 ? -5.809 3.471 5.902 1 98 121 ASN B C 1
ATOM 2221 O O . ASN B 1 121 ? -6.027 4.152 4.898 1 98 121 ASN B O 1
ATOM 2225 N N . CYS B 1 122 ? -5.887 2.152 5.891 1 97.94 122 CYS B N 1
ATOM 2226 C CA . CYS B 1 122 ? -6.066 1.362 4.68 1 97.94 122 CYS B CA 1
ATOM 2227 C C . CYS B 1 122 ? -7.543 1.182 4.359 1 97.94 122 CYS B C 1
ATOM 2229 O O . CYS B 1 122 ? -7.898 0.73 3.268 1 97.94 122 CYS B O 1
ATOM 2231 N N . LYS B 1 123 ? -8.336 1.563 5.262 1 95.75 123 LYS B N 1
ATOM 2232 C CA . LYS B 1 123 ? -9.773 1.455 5.043 1 95.75 123 LYS B CA 1
ATOM 2233 C C . LYS B 1 123 ? -10.266 2.52 4.066 1 95.75 123 LYS B C 1
ATOM 2235 O O . LYS B 1 123 ? -11.117 2.246 3.221 1 95.75 123 LYS B O 1
ATOM 2240 N N . HIS B 1 124 ? -9.688 3.734 4.172 1 96.62 124 HIS B N 1
ATOM 2241 C CA . HIS B 1 124 ? -10.219 4.836 3.377 1 96.62 124 HIS B CA 1
ATOM 2242 C C . HIS B 1 124 ? -9.141 5.469 2.514 1 96.62 124 HIS B C 1
ATOM 2244 O O . HIS B 1 124 ? -9.297 5.586 1.296 1 96.62 124 HIS B O 1
ATOM 2250 N N . ILE B 1 125 ? -8.039 5.75 3.102 1 98.25 125 ILE B N 1
ATOM 2251 C CA . ILE B 1 125 ? -7.051 6.555 2.391 1 98.25 125 ILE B CA 1
ATOM 2252 C C . ILE B 1 125 ? -6.164 5.648 1.537 1 98.25 125 ILE B C 1
ATOM 2254 O O . ILE B 1 125 ? -6.227 5.688 0.307 1 98.25 125 ILE B O 1
ATOM 2258 N N . ALA B 1 126 ? -5.41 4.711 2.135 1 98.06 126 ALA B N 1
ATOM 2259 C CA . ALA B 1 126 ? -4.539 3.799 1.398 1 98.06 126 ALA B CA 1
ATOM 2260 C C . ALA B 1 126 ? -5.293 2.547 0.961 1 98.06 126 ALA B C 1
ATOM 2262 O O . ALA B 1 126 ? -4.73 1.451 0.939 1 98.06 126 ALA B O 1
ATOM 2263 N N . ASN B 1 127 ? -6.574 2.699 0.687 1 97.69 127 ASN B N 1
ATOM 2264 C CA . ASN B 1 127 ? -7.418 1.62 0.188 1 97.69 127 ASN B CA 1
ATOM 2265 C C . ASN B 1 127 ? -7.172 1.354 -1.294 1 97.69 127 ASN B C 1
ATOM 2267 O O . ASN B 1 127 ? -7.418 2.223 -2.135 1 97.69 127 ASN B O 1
ATOM 2271 N N . ALA B 1 128 ? -6.777 0.137 -1.588 1 97.88 128 ALA B N 1
ATOM 2272 C CA . ALA B 1 128 ? -6.387 -0.186 -2.957 1 97.88 128 ALA B CA 1
ATOM 2273 C C . ALA B 1 128 ? -7.582 -0.098 -3.902 1 97.88 128 ALA B C 1
ATOM 2275 O O . ALA B 1 128 ? -7.438 0.314 -5.059 1 97.88 128 ALA B O 1
ATOM 2276 N N . ALA B 1 129 ? -8.766 -0.451 -3.453 1 96.62 129 ALA B N 1
ATOM 2277 C CA . ALA B 1 129 ? -9.961 -0.476 -4.297 1 96.62 129 ALA B CA 1
ATOM 2278 C C . ALA B 1 129 ? -10.438 0.938 -4.605 1 96.62 129 ALA B C 1
ATOM 2280 O O . ALA B 1 129 ? -11.141 1.159 -5.594 1 96.62 129 ALA B O 1
ATOM 2281 N N . LYS B 1 130 ? -10.062 1.883 -3.785 1 96.81 130 LYS B N 1
ATOM 2282 C CA . LYS B 1 130 ? -10.539 3.256 -3.951 1 96.81 130 LYS B CA 1
ATOM 2283 C C . LYS B 1 130 ? -9.508 4.105 -4.691 1 96.81 130 LYS B C 1
ATOM 2285 O O . LYS B 1 130 ? -9.812 5.215 -5.129 1 96.81 130 LYS B O 1
ATOM 2290 N N . ARG B 1 131 ? -8.312 3.609 -4.867 1 97.38 131 ARG B N 1
ATOM 2291 C CA . ARG B 1 131 ? -7.164 4.379 -5.336 1 97.38 131 ARG B CA 1
ATOM 2292 C C . ARG B 1 131 ? -7.457 5.023 -6.688 1 97.38 131 ARG B C 1
ATOM 2294 O O . ARG B 1 131 ? -7.242 6.227 -6.863 1 97.38 131 ARG B O 1
ATOM 2301 N N . HIS B 1 132 ? -7.961 4.25 -7.656 1 95.44 132 HIS B N 1
ATOM 2302 C CA . HIS B 1 132 ? -8.227 4.773 -8.992 1 95.44 132 HIS B CA 1
ATOM 2303 C C . HIS B 1 132 ? -9.266 5.887 -8.953 1 95.44 132 HIS B C 1
ATOM 2305 O O . HIS B 1 132 ? -9.109 6.91 -9.625 1 95.44 132 HIS B O 1
ATOM 2311 N N . ARG B 1 133 ? -10.297 5.652 -8.148 1 97.06 133 ARG B N 1
ATOM 2312 C CA . ARG B 1 133 ? -11.352 6.652 -8.047 1 97.06 133 ARG B CA 1
ATOM 2313 C C . ARG B 1 133 ? -10.828 7.941 -7.426 1 97.06 133 ARG B C 1
ATOM 2315 O O . ARG B 1 133 ? -11.188 9.039 -7.855 1 97.06 133 ARG B O 1
ATOM 2322 N N . ILE B 1 134 ? -9.984 7.824 -6.457 1 98.44 134 ILE B N 1
ATOM 2323 C CA . ILE B 1 134 ? -9.398 8.984 -5.797 1 98.44 134 ILE B CA 1
ATOM 2324 C C . ILE B 1 134 ? -8.523 9.758 -6.789 1 98.44 134 ILE B C 1
ATOM 2326 O O . ILE B 1 134 ? -8.656 10.977 -6.918 1 98.44 134 ILE B O 1
ATOM 2330 N N . GLU B 1 135 ? -7.699 9.062 -7.52 1 97.75 135 GLU B N 1
ATOM 2331 C CA . GLU B 1 135 ? -6.801 9.68 -8.492 1 97.75 135 GLU B CA 1
ATOM 2332 C C . GLU B 1 135 ? -7.582 10.391 -9.586 1 97.75 135 GLU B C 1
ATOM 2334 O O . GLU B 1 135 ? -7.254 11.523 -9.961 1 97.75 135 GLU B O 1
ATOM 2339 N N . CYS B 1 136 ? -8.617 9.75 -10.07 1 97.56 136 CYS B N 1
ATOM 2340 C CA . CYS B 1 136 ? -9.438 10.328 -11.133 1 97.56 136 CYS B CA 1
ATOM 2341 C C . CYS B 1 136 ? -10.133 11.594 -10.648 1 97.56 136 CYS B C 1
ATOM 2343 O O . CYS B 1 136 ? -10.133 12.609 -11.352 1 97.56 136 CYS B O 1
ATOM 2345 N N . ALA B 1 137 ? -10.688 11.5 -9.484 1 98.25 137 ALA B N 1
ATOM 2346 C CA . ALA B 1 137 ? -11.383 12.656 -8.93 1 98.25 137 ALA B CA 1
ATOM 2347 C C . ALA B 1 137 ? -10.438 13.836 -8.742 1 98.25 137 ALA B C 1
ATOM 2349 O O . ALA B 1 137 ? -10.789 14.977 -9.047 1 98.25 137 ALA B O 1
ATOM 2350 N N . CYS B 1 138 ? -9.188 13.578 -8.211 1 98.56 138 CYS B N 1
ATOM 2351 C CA . CYS B 1 138 ? -8.203 14.641 -8.062 1 98.56 138 CYS B CA 1
ATOM 2352 C C . CYS B 1 138 ? -7.879 15.289 -9.406 1 98.56 138 CYS B C 1
ATOM 2354 O O . CYS B 1 138 ? -7.891 16.516 -9.531 1 98.56 138 CYS B O 1
ATOM 2356 N N . ARG B 1 139 ? -7.691 14.469 -10.391 1 97.94 139 ARG B N 1
ATOM 2357 C CA . ARG B 1 139 ? -7.324 14.969 -11.711 1 97.94 139 ARG B CA 1
ATOM 2358 C C . ARG B 1 139 ? -8.461 15.773 -12.328 1 97.94 139 ARG B C 1
ATOM 2360 O O . ARG B 1 139 ? -8.234 16.828 -12.93 1 97.94 139 ARG B O 1
ATOM 2367 N N . GLU B 1 140 ? -9.641 15.297 -12.227 1 98.19 140 GLU B N 1
ATOM 2368 C CA . GLU B 1 140 ? -10.812 15.992 -12.734 1 98.19 140 GLU B CA 1
ATOM 2369 C C . GLU B 1 140 ? -10.945 17.375 -12.109 1 98.19 140 GLU B C 1
ATOM 2371 O O . GLU B 1 140 ? -11.414 18.312 -12.75 1 98.19 140 GLU B O 1
ATOM 2376 N N . PHE B 1 141 ? -10.562 17.484 -10.898 1 98.12 141 PHE B N 1
ATOM 2377 C CA . PHE B 1 141 ? -10.656 18.75 -10.18 1 98.12 141 PHE B CA 1
ATOM 2378 C C . PHE B 1 141 ? -9.484 19.656 -10.516 1 98.12 141 PHE B C 1
ATOM 2380 O O . PHE B 1 141 ? -9.516 20.859 -10.234 1 98.12 141 PHE B O 1
ATOM 2387 N N . GLY B 1 142 ? -8.422 19.047 -11.062 1 97.81 142 GLY B N 1
ATOM 2388 C CA . GLY B 1 142 ? -7.32 19.875 -11.539 1 97.81 142 GLY B CA 1
ATOM 2389 C C . GLY B 1 142 ? -6.031 19.656 -10.766 1 97.81 142 GLY B C 1
ATOM 2390 O O . GLY B 1 142 ? -5.086 20.438 -10.891 1 97.81 142 GLY B O 1
ATOM 2391 N N . PHE B 1 143 ? -6.027 18.562 -9.93 1 98.38 143 PHE B N 1
ATOM 2392 C CA . PHE B 1 143 ? -4.848 18.266 -9.125 1 98.38 143 PHE B CA 1
ATOM 2393 C C . PHE B 1 143 ? -4.375 16.844 -9.352 1 98.38 143 PHE B C 1
ATOM 2395 O O . PHE B 1 143 ? -5.152 15.984 -9.797 1 98.38 143 PHE B O 1
ATOM 2402 N N . GLU B 1 144 ? -3.09 16.594 -9.117 1 97.81 144 GLU B N 1
ATOM 2403 C CA . GLU B 1 144 ? -2.57 15.227 -9.055 1 97.81 144 GLU B CA 1
ATOM 2404 C C . GLU B 1 144 ? -2.652 14.664 -7.641 1 97.81 144 GLU B C 1
ATOM 2406 O O . GLU B 1 144 ? -2.336 15.359 -6.672 1 97.81 144 GLU B O 1
ATOM 2411 N N . SER B 1 145 ? -3.162 13.523 -7.559 1 98.5 145 SER B N 1
ATOM 2412 C CA . SER B 1 145 ? -3.201 12.852 -6.262 1 98.5 145 SER B CA 1
ATOM 2413 C C . SER B 1 145 ? -1.797 12.539 -5.758 1 98.5 145 SER B C 1
ATOM 2415 O O . SER B 1 145 ? -0.924 12.148 -6.535 1 98.5 145 SER B O 1
ATOM 2417 N N . PRO B 1 146 ? -1.519 12.734 -4.445 1 98.75 146 PRO B N 1
ATOM 2418 C CA . PRO B 1 146 ? -0.303 12.125 -3.902 1 98.75 146 PRO B CA 1
ATOM 2419 C C . PRO B 1 146 ? -0.327 10.602 -3.969 1 98.75 146 PRO B C 1
ATOM 2421 O O . PRO B 1 146 ? -1.39 10.008 -4.164 1 98.75 146 PRO B O 1
ATOM 2424 N N . ILE B 1 147 ? 0.824 9.992 -3.9 1 98.56 147 ILE B N 1
ATOM 2425 C CA . ILE B 1 147 ? 0.88 8.547 -3.736 1 98.56 147 ILE B CA 1
ATOM 2426 C C . ILE B 1 147 ? 0.461 8.172 -2.316 1 98.56 147 ILE B C 1
ATOM 2428 O O . ILE B 1 147 ? 1.134 8.531 -1.348 1 98.56 147 ILE B O 1
ATOM 2432 N N . LEU B 1 148 ? -0.672 7.582 -2.209 1 98.81 148 LEU B N 1
ATOM 2433 C CA . LEU B 1 148 ? -1.175 7.113 -0.922 1 98.81 148 LEU B CA 1
ATOM 2434 C C . LEU B 1 148 ? -0.479 5.82 -0.505 1 98.81 148 LEU B C 1
ATOM 2436 O O . LEU B 1 148 ? -0.532 4.82 -1.225 1 98.81 148 LEU B O 1
ATOM 2440 N N . CYS B 1 149 ? 0.187 5.84 0.646 1 98.75 149 CYS B N 1
ATOM 2441 C CA . CYS B 1 149 ? 0.999 4.66 0.931 1 98.75 149 CYS B CA 1
ATOM 2442 C C . CYS B 1 149 ? 1.247 4.516 2.428 1 98.75 149 CYS B C 1
ATOM 2444 O O . CYS B 1 149 ? 1.077 5.477 3.184 1 98.75 149 CYS B O 1
ATOM 2446 N N . THR B 1 150 ? 1.592 3.338 2.82 1 98.88 150 THR B N 1
ATOM 2447 C CA . THR B 1 150 ? 1.985 3.051 4.195 1 98.88 150 THR B CA 1
ATOM 2448 C C . THR B 1 150 ? 3.488 3.246 4.379 1 98.88 150 THR B C 1
ATOM 2450 O O . THR B 1 150 ? 4.242 3.262 3.406 1 98.88 150 THR B O 1
ATOM 2453 N N . PRO B 1 151 ? 3.938 3.354 5.664 1 98.75 151 PRO B N 1
ATOM 2454 C CA . PRO B 1 151 ? 5.379 3.447 5.906 1 98.75 151 PRO B CA 1
ATOM 2455 C C . PRO B 1 151 ? 6.148 2.252 5.348 1 98.75 151 PRO B C 1
ATOM 2457 O O . PRO B 1 151 ? 7.285 2.4 4.895 1 98.75 151 PRO B O 1
ATOM 2460 N N . GLU B 1 152 ? 5.504 1.121 5.34 1 98.38 152 GLU B N 1
ATOM 2461 C CA . GLU B 1 152 ? 6.18 -0.085 4.871 1 98.38 152 GLU B CA 1
ATOM 2462 C C . GLU B 1 152 ? 6.523 0.016 3.387 1 98.38 152 GLU B C 1
ATOM 2464 O O . GLU B 1 152 ? 7.586 -0.438 2.959 1 98.38 152 GLU B O 1
ATOM 2469 N N . GLU B 1 153 ? 5.652 0.611 2.658 1 98.38 153 GLU B N 1
ATOM 2470 C CA . GLU B 1 153 ? 5.824 0.735 1.213 1 98.38 153 GLU B CA 1
ATOM 2471 C C . GLU B 1 153 ? 6.93 1.73 0.873 1 98.38 153 GLU B C 1
ATOM 2473 O O . GLU B 1 153 ? 7.383 1.796 -0.271 1 98.38 153 GLU B O 1
ATOM 2478 N N . LEU B 1 154 ? 7.391 2.479 1.809 1 97.5 154 LEU B N 1
ATOM 2479 C CA . LEU B 1 154 ? 8.406 3.494 1.56 1 97.5 154 LEU B CA 1
ATOM 2480 C C . LEU B 1 154 ? 9.695 3.174 2.316 1 97.5 154 LEU B C 1
ATOM 2482 O O . LEU B 1 154 ? 10.516 4.059 2.553 1 97.5 154 LEU B O 1
ATOM 2486 N N . LEU B 1 155 ? 9.742 1.924 2.807 1 95.31 155 LEU B N 1
ATOM 2487 C CA . LEU B 1 155 ? 10.992 1.47 3.404 1 95.31 155 LEU B CA 1
ATOM 2488 C C . LEU B 1 155 ? 12.023 1.146 2.328 1 95.31 155 LEU B C 1
ATOM 2490 O O . LEU B 1 155 ? 11.688 0.579 1.288 1 95.31 155 LEU B O 1
ATOM 2494 N N . GLY B 1 156 ? 13.281 1.326 2.514 1 75.75 156 GLY B N 1
ATOM 2495 C CA . GLY B 1 156 ? 14.398 0.939 1.662 1 75.75 156 GLY B CA 1
ATOM 2496 C C . GLY B 1 156 ? 14.43 1.693 0.346 1 75.75 156 GLY B C 1
ATOM 2497 O O . GLY B 1 156 ? 14.867 1.155 -0.672 1 75.75 156 GLY B O 1
ATOM 2498 N N . VAL B 1 157 ? 13.727 2.736 0.088 1 60.31 157 VAL B N 1
ATOM 2499 C CA . VAL B 1 157 ? 13.664 3.5 -1.154 1 60.31 157 VAL B CA 1
ATOM 2500 C C . VAL B 1 157 ? 15.078 3.75 -1.679 1 60.31 157 VAL B C 1
ATOM 2502 O O . VAL B 1 157 ? 15.352 3.559 -2.867 1 60.31 157 VAL B O 1
ATOM 2505 N N . ASN B 1 158 ? 16.062 4.324 -1.023 1 51.56 158 ASN B N 1
ATOM 2506 C CA . ASN B 1 158 ? 17.344 4.703 -1.587 1 51.56 158 ASN B CA 1
ATOM 2507 C C . ASN B 1 158 ? 18.359 3.561 -1.507 1 51.56 158 ASN B C 1
ATOM 2509 O O . ASN B 1 158 ? 19.531 3.746 -1.801 1 51.56 158 ASN B O 1
ATOM 2513 N N . SER B 1 159 ? 17.938 2.42 -1.113 1 46.53 159 SER B N 1
ATOM 2514 C CA . SER B 1 159 ? 19.047 1.485 -0.917 1 46.53 159 SER B CA 1
ATOM 2515 C C . SER B 1 159 ? 19.516 0.9 -2.244 1 46.53 159 SER B C 1
ATOM 2517 O O . SER B 1 159 ? 20.531 0.206 -2.297 1 46.53 159 SER B O 1
ATOM 2519 N N . ASP B 1 160 ? 18.75 0.797 -3.209 1 42 160 ASP B N 1
ATOM 2520 C CA . ASP B 1 160 ? 19.281 0.128 -4.395 1 42 160 ASP B CA 1
ATOM 2521 C C . ASP B 1 160 ? 20.188 1.062 -5.191 1 42 160 ASP B C 1
ATOM 2523 O O . ASP B 1 160 ? 20.656 0.708 -6.277 1 42 160 ASP B O 1
ATOM 2527 N N . VAL B 1 161 ? 20.281 2.301 -5.086 1 32.97 161 VAL B N 1
ATOM 2528 C CA . VAL B 1 161 ? 21.234 3.084 -5.863 1 32.97 161 VAL B CA 1
ATOM 2529 C C . VAL B 1 161 ? 22.656 2.648 -5.527 1 32.97 161 VAL B C 1
ATOM 2531 O O . VAL B 1 161 ? 23.625 3.252 -6 1 32.97 161 VAL B O 1
ATOM 2534 N N . GLU B 1 162 ? 22.922 1.778 -4.645 1 29.14 162 GLU B N 1
ATOM 2535 C CA . GLU B 1 162 ? 24.359 1.529 -4.652 1 29.14 162 GLU B CA 1
ATOM 2536 C C . GLU B 1 162 ? 24.75 0.647 -5.836 1 29.14 162 GLU B C 1
ATOM 2538 O O . GLU B 1 162 ? 24.078 -0.338 -6.137 1 29.14 162 GLU B O 1
#

Solvent-accessible surface area (backbone atoms only — not comparable to full-atom values): 16836 Å² total; per-residue (Å²): 134,65,55,33,34,32,55,36,51,55,46,44,48,39,61,49,46,72,90,52,90,49,48,50,59,33,15,51,25,52,41,40,45,49,28,58,72,74,41,49,86,68,35,44,61,31,36,33,61,66,36,53,53,61,34,59,47,76,57,64,69,60,9,52,43,24,46,59,73,49,59,91,47,49,69,44,79,80,46,71,65,17,50,51,46,15,52,49,33,35,74,70,61,33,39,62,82,86,42,54,70,58,33,35,53,53,20,36,35,18,69,71,63,29,52,26,36,37,33,70,48,22,76,67,67,37,10,56,85,33,43,65,46,41,39,49,46,30,45,75,76,72,32,59,54,36,49,59,30,38,51,61,21,55,38,73,72,75,61,68,80,111,135,66,56,34,34,34,55,35,51,56,45,43,47,40,62,49,47,73,90,53,89,49,49,50,58,32,15,51,26,52,42,39,47,50,28,58,73,76,40,48,86,69,37,46,62,31,35,33,58,65,34,53,53,61,32,59,47,78,56,65,70,61,11,52,43,24,48,60,73,49,59,91,48,49,70,44,80,80,46,72,67,19,51,50,45,17,51,48,33,37,75,70,61,33,38,60,83,84,42,54,69,58,33,36,54,52,20,36,35,16,69,71,61,28,51,27,36,36,34,69,48,22,76,68,65,38,10,56,85,33,43,65,47,40,41,49,46,30,44,74,74,72,32,60,53,35,50,59,29,39,50,62,21,54,38,73,72,76,61,70,79,112

Organism: Synechocystis sp. (strain ATCC 27184 / PCC 6803 / Kazusa) (NCBI:txid1111708)

Foldseek 3Di:
DAAEEEEAQQLLLLCQDDQDPPVVSNVQSVLSVVLVVPPPVSHQYEYEPLSLVVLCDDDNSSSVSSVVVCPPRHYDYQDPLLLVLLVLCCVLVLFDPVCSSLSSSQSRCFVVPHQEYEHPCCVRQVPPVSVVVSQVSQVVSPTGTHHYDYSNVRPCVPVPVD/DAAEEEEAQQLLLLCQDDQDPPVVSNVQSVLSVVLVVPPPVSHQYEYEPLSLVVLCDDDNSSSVSSVVVCPPRHYDYQDPLLLVLLVLCCVLVLFDPVCSSLSSSQSRCFVVPHQEYEHPCCVRQVPPVSVVVSQVSQVVSPTGTHHYDYSNVRPCVPVVVD

Radius of gyration: 19.6 Å; Cα contacts (8 Å, |Δi|>4): 577; chains: 2; bounding box: 49×57×52 Å

Secondary structure (DSSP, 8-state):
-PPEEEE-HHHHHHHHSPPPSSHHHHHHHHHHHHHHHHTGGGSEEEEEHHHHHHHTSSSHHHHHHHHHHHTTSPEEP--HHHHHHHHHHHHTTSS-TT-HHHHHHHHHHHHTT-SEEE---TTTTS-TTTHHHHHHHHHHHT-PPPEEE-GGGGTTGGGGG-/-PPEEEE-HHHHHHHHSPPPSSHHHHHHHHHHHHHHHHTGGGSEEEEEHHHHHHHTSSSHHHHHHHHHHHTTSPEEP--HHHHHHHHHHHHTTSS-TT-HHHHHHHHHHHHTT-SEEE---TTTTS-TTTHHHHHHHHHHHT-PPPEEE-GGGGTTGGGGG-

InterPro domains:
  IPR029060 PIN-like domain superfamily [SSF88723] (1-128)

Sequence (324 aa):
MKSTVYIETSVISYLAARPSRDVVAAGHQQVSYEWWDTERTKFSLYTSTLVLREASSGNPEAASARLEWLQGIPVIAITQEAEALSEYLIQRAALPQKAVADALHIATAAYHQLNFLLTWNCKHIANAAKRHRIECACREFGFESPILCTPEELLGVNSDVEMKSTVYIETSVISYLAARPSRDVVAAGHQQVSYEWWDTERTKFSLYTSTLVLREASSGNPEAASARLEWLQGIPVIAITQEAEALSEYLIQRAALPQKAVADALHIATAAYHQLNFLLTWNCKHIANAAKRHRIECACREFGFESPILCTPEELLGVNSDVE

Nearest PDB structures (foldseek):
  5wzf-assembly1_A  TM=7.177E-01  e=2.429E-04  Mycobacterium tuberculosis H37Rv
  5k8j-assembly1_B  TM=6.964E-01  e=4.844E-04  Caulobacter vibrioides CB15
  9dw8-assembly1_A  TM=4.303E-01  e=7.621E+00  Homo sapiens
  6quz-assembly1_B  TM=3.071E-01  e=4.048E+00  Thermotoga maritima MSB8
  5wzf-assembly1_A  TM=7.177E-01  e=2.414E-04  Mycobacterium tuberculosis H37Rv

pLDDT: mean 95.67, std 10.71, range [29.02, 98.94]